Protein AF-A0A0J9XCA5-F1 (afdb_monomer)

Secondary structure (DSSP, 8-state):
---THHHHHHHHHHHHHHHHHTT----------HHHHHHHHHHHHHHHHHHHHHHHHHHHH------S---TT----PPPHHHHHHHHHHHHHHHHHHHHHHHHHHHHHHHHHHHHHHHHTSGGGGG--HHHHHHHHHHHHHHHHHHHHHHHHHHHHHHHHHHHHHHHHHHHHHHHHHHHHHHHHHSGGGGGTT----PPPTT----TT-S-HHHHS--HHHHHHHHHHHHHHHHHHHHHHHHHHHHHHHHHHHHHHHHHHHHHHHHHHHHHHHHHHHHHHHHHHHHHHHHHHHHHHHHHHHHHHHHHHHHHHHHHHHHHHHHHH-

Foldseek 3Di:
DDDCVVVVVVVVVVVVVVCVVVPNPPDDPPPQDPLRVLLVVLVVLLVVLLVVCVVCLCLLLDDPPPPVDDDDDDPPPRDDPVNSVVVLVVSVVSLVVSVVSLVVSVVVLVVVVVVVVVVCPDPCVVVDDLVVVLVVLVVSLVSLVSSLVSLVSSLVSLVSSLVSLVSVLVVLVVVLVVLVVVVVVPPPCVVVPPDDDDDDDPDDDPDPPPDPPVVVPDDPVNVVVVVVVVVVSVVVSVVSVVVSVVSVVSSVVSVVVSVVSVVVSVVSVVVSVVSVVVSVVSVVVSVVVVVVVVVVVVVVVVVVVVVVVVVVVVVVVVVVVVVVVD

Radius of gyration: 40.66 Å; Cα contacts (8 Å, |Δi|>4): 103; chains: 1; bounding box: 104×56×136 Å

Organism: Geotrichum candidum (NCBI:txid1173061)

Solvent-accessible surface area (backbone atoms only — not comparable to full-atom values): 18764 Å² total; per-residue (Å²): 132,82,81,55,65,62,58,49,51,53,51,51,49,55,50,52,54,55,36,63,75,64,74,54,78,91,73,72,82,77,76,70,50,72,67,57,50,52,51,51,54,50,49,50,55,51,48,52,50,46,52,47,55,58,69,43,42,63,40,69,69,50,72,88,70,78,64,92,76,76,74,101,80,70,86,74,72,67,60,49,75,66,58,47,51,52,49,53,51,51,53,50,50,51,53,52,51,51,50,52,53,51,50,53,53,52,50,54,51,51,52,50,53,54,52,51,53,61,56,47,75,46,86,53,55,85,71,62,55,62,69,60,51,49,56,47,46,54,48,52,46,51,51,51,52,52,53,50,50,50,52,53,52,49,43,54,47,51,53,55,50,48,55,54,49,52,58,49,46,54,51,49,54,49,48,54,52,49,53,56,50,50,58,64,62,72,38,78,62,66,75,53,74,80,65,76,83,75,80,84,72,99,79,74,81,86,61,94,70,80,61,60,73,79,73,74,71,58,50,75,67,53,52,54,48,51,53,51,52,50,52,51,50,51,52,51,49,51,53,52,49,53,50,49,54,52,48,50,52,52,51,52,56,49,50,51,53,49,52,52,48,53,53,48,50,53,58,49,50,57,50,48,51,53,46,48,53,51,43,53,51,49,50,50,52,45,52,51,49,53,53,47,52,55,52,48,52,54,48,50,56,49,52,53,51,51,53,53,52,49,54,52,53,51,52,52,52,52,52,53,51,49,68,72,75,108

pLDDT: mean 78.12, std 16.38, range [38.34, 96.25]

Structure (mmCIF, N/CA/C/O backbone):
data_AF-A0A0J9XCA5-F1
#
_entry.id   AF-A0A0J9XCA5-F1
#
loop_
_atom_site.group_PDB
_atom_site.id
_atom_site.type_symbol
_atom_site.label_atom_id
_atom_site.label_alt_id
_atom_site.label_comp_id
_atom_site.label_asym_id
_atom_site.label_entity_id
_atom_site.label_seq_id
_atom_site.pdbx_PDB_ins_code
_atom_site.Cartn_x
_atom_site.Cartn_y
_atom_site.Cartn_z
_atom_site.occupancy
_atom_site.B_iso_or_equiv
_atom_site.auth_seq_id
_atom_site.auth_comp_id
_atom_site.auth_asym_id
_atom_site.auth_atom_id
_atom_site.pdbx_PDB_model_num
ATOM 1 N N . MET A 1 1 ? -14.226 -26.291 -28.480 1.00 48.88 1 MET A N 1
ATOM 2 C CA . MET A 1 1 ? -12.878 -25.704 -28.343 1.00 48.88 1 MET A CA 1
ATOM 3 C C . MET A 1 1 ? -11.877 -26.835 -28.521 1.00 48.88 1 MET A C 1
ATOM 5 O O . MET A 1 1 ? -11.964 -27.780 -27.748 1.00 48.88 1 MET A O 1
ATOM 9 N N . PRO A 1 2 ? -11.049 -26.837 -29.578 1.00 60.75 2 PRO A N 1
ATOM 10 C CA . PRO A 1 2 ? -10.045 -27.879 -29.780 1.00 60.75 2 PRO A CA 1
ATOM 11 C C . PRO A 1 2 ? -8.967 -27.798 -28.693 1.00 60.75 2 PRO A C 1
ATOM 13 O O . PRO A 1 2 ? -8.544 -26.707 -28.313 1.00 60.75 2 PRO A O 1
ATOM 16 N N . ASP A 1 3 ? -8.561 -28.957 -28.182 1.00 66.69 3 ASP A N 1
ATOM 17 C CA . ASP A 1 3 ? -7.559 -29.092 -27.127 1.00 66.69 3 ASP A CA 1
ATOM 18 C C . ASP A 1 3 ? -6.159 -28.767 -27.679 1.00 66.69 3 ASP A C 1
ATOM 20 O O . ASP A 1 3 ? -5.458 -29.602 -28.251 1.00 66.69 3 ASP A O 1
ATOM 24 N N . ILE A 1 4 ? -5.782 -27.496 -27.552 1.00 76.06 4 ILE A N 1
ATOM 25 C CA . ILE A 1 4 ? -4.503 -26.928 -28.004 1.00 76.06 4 ILE A CA 1
ATOM 26 C C . ILE A 1 4 ? -3.310 -27.357 -27.141 1.00 76.06 4 ILE A C 1
ATOM 28 O O . ILE A 1 4 ? -2.167 -27.030 -27.464 1.00 76.06 4 ILE A O 1
ATOM 32 N N . THR A 1 5 ? -3.553 -28.108 -26.067 1.00 77.69 5 THR A N 1
ATOM 33 C CA . THR A 1 5 ? -2.536 -28.535 -25.102 1.00 77.69 5 THR A CA 1
ATOM 34 C C . THR A 1 5 ? -1.449 -29.381 -25.767 1.00 77.69 5 THR A C 1
ATOM 36 O O . THR A 1 5 ? -0.259 -29.145 -25.558 1.00 77.69 5 THR A O 1
ATOM 39 N N . ASN A 1 6 ? -1.830 -30.310 -26.647 1.00 75.25 6 ASN A N 1
ATOM 40 C CA . ASN A 1 6 ? -0.860 -31.141 -27.365 1.00 75.25 6 ASN A CA 1
ATOM 41 C C . ASN A 1 6 ? -0.023 -30.335 -28.364 1.00 75.25 6 ASN A C 1
ATOM 43 O O . ASN A 1 6 ? 1.190 -30.521 -28.434 1.00 75.25 6 ASN A O 1
ATOM 47 N N . ILE A 1 7 ? -0.643 -29.387 -29.073 1.00 78.81 7 ILE A N 1
ATOM 48 C CA . ILE A 1 7 ? 0.057 -28.511 -30.024 1.00 78.81 7 ILE A CA 1
ATOM 49 C C . ILE A 1 7 ? 1.070 -27.634 -29.276 1.00 78.81 7 ILE A C 1
ATOM 51 O O . ILE A 1 7 ? 2.199 -27.456 -29.735 1.00 78.81 7 ILE A O 1
ATOM 55 N N . TYR A 1 8 ? 0.707 -27.132 -28.094 1.00 78.44 8 TYR A N 1
ATOM 56 C CA . TYR A 1 8 ? 1.611 -26.379 -27.227 1.00 78.44 8 TYR A CA 1
ATOM 57 C C . TYR A 1 8 ? 2.811 -27.222 -26.771 1.00 78.44 8 TYR A C 1
ATOM 59 O O . TYR A 1 8 ? 3.956 -26.787 -26.892 1.00 78.44 8 TYR A O 1
ATOM 67 N N . PHE A 1 9 ? 2.587 -28.451 -26.297 1.00 82.50 9 PHE A N 1
ATOM 68 C CA . PHE A 1 9 ? 3.688 -29.311 -25.856 1.00 82.50 9 PHE A CA 1
ATOM 69 C C . PHE A 1 9 ? 4.606 -29.742 -27.002 1.00 82.50 9 PHE A C 1
ATOM 71 O O . PHE A 1 9 ? 5.825 -29.781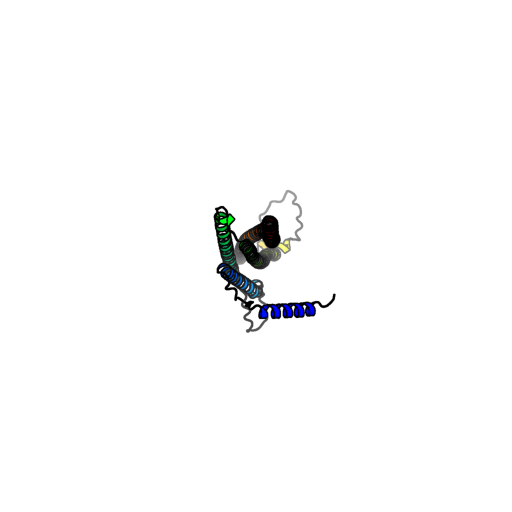 -26.831 1.00 82.50 9 PHE A O 1
ATOM 78 N N . GLU A 1 10 ? 4.054 -30.020 -28.180 1.00 81.31 10 GLU A N 1
ATOM 79 C CA . GLU A 1 10 ? 4.830 -30.414 -29.355 1.00 81.31 10 GLU A CA 1
ATOM 80 C C . GLU A 1 10 ? 5.678 -29.248 -29.889 1.00 81.31 10 GLU A C 1
ATOM 82 O O . GLU A 1 10 ? 6.882 -29.393 -30.135 1.00 81.31 10 GLU A O 1
ATOM 87 N N . THR A 1 11 ? 5.091 -28.049 -29.958 1.00 79.56 11 THR A N 1
ATOM 88 C CA . THR A 1 11 ? 5.818 -26.826 -30.327 1.00 79.56 11 THR A CA 1
ATOM 89 C C . THR A 1 11 ? 6.898 -26.474 -29.302 1.00 79.56 11 THR A C 1
ATOM 91 O O . THR A 1 11 ? 8.039 -26.221 -29.702 1.00 79.56 11 THR A O 1
ATOM 94 N N . ALA A 1 12 ? 6.608 -26.558 -28.000 1.00 76.25 12 ALA A N 1
ATOM 95 C CA . ALA A 1 12 ? 7.579 -26.324 -26.930 1.00 76.25 12 ALA A CA 1
ATOM 96 C C . ALA A 1 12 ? 8.763 -27.306 -26.990 1.00 76.25 12 ALA A C 1
ATOM 98 O O . ALA A 1 12 ? 9.923 -26.895 -26.881 1.00 76.25 12 ALA A O 1
ATOM 99 N N . ARG A 1 13 ? 8.496 -28.594 -27.247 1.00 78.00 13 ARG A N 1
ATOM 100 C CA . ARG A 1 13 ? 9.534 -29.628 -27.385 1.00 78.00 13 ARG A CA 1
ATOM 101 C C . ARG A 1 13 ? 10.433 -29.366 -28.593 1.00 78.00 13 ARG A C 1
ATOM 103 O O . ARG A 1 13 ? 11.657 -29.404 -28.468 1.00 78.00 13 ARG A O 1
ATOM 110 N N . SER A 1 14 ? 9.843 -28.994 -29.732 1.00 75.19 14 SER A N 1
ATOM 111 C CA . SER A 1 14 ? 10.591 -28.639 -30.948 1.00 75.19 14 SER A CA 1
ATOM 112 C C . SER A 1 14 ? 11.496 -27.411 -30.749 1.00 75.19 14 SER A C 1
ATOM 114 O O . SER A 1 14 ? 12.605 -27.340 -31.289 1.00 75.19 14 SER A O 1
ATOM 116 N N . PHE A 1 15 ? 11.056 -26.447 -29.933 1.00 70.69 15 PHE A N 1
ATOM 117 C CA . PHE A 1 15 ? 11.829 -25.255 -29.590 1.00 70.69 15 PHE A CA 1
ATOM 118 C C . PHE A 1 15 ? 12.985 -25.592 -28.640 1.00 70.69 15 PHE A C 1
ATOM 120 O O . PHE A 1 15 ? 14.112 -25.130 -28.836 1.00 70.69 15 PHE A O 1
ATOM 127 N N . GLN A 1 16 ? 12.740 -26.464 -27.660 1.00 67.25 16 GLN A N 1
ATOM 128 C CA . GLN A 1 16 ? 13.755 -26.952 -26.729 1.00 67.25 16 GLN A CA 1
ATOM 129 C C . GLN A 1 16 ? 14.859 -27.750 -27.445 1.00 67.25 16 GLN A C 1
ATOM 131 O O . GLN A 1 16 ? 16.042 -27.588 -27.139 1.00 67.25 16 GLN A O 1
ATOM 136 N N . GLU A 1 17 ? 14.508 -28.564 -28.442 1.00 70.62 17 GLU A N 1
ATOM 137 C CA . GLU A 1 17 ? 15.480 -29.289 -29.269 1.00 70.62 17 GLU A CA 1
ATOM 138 C C . GLU A 1 17 ? 16.310 -28.357 -30.163 1.00 70.62 17 GLU A C 1
ATOM 140 O O . GLU A 1 17 ? 17.525 -28.536 -30.291 1.00 70.62 17 GLU A O 1
ATOM 145 N N . LYS A 1 18 ? 15.689 -27.318 -30.739 1.00 64.62 18 LYS A N 1
ATOM 146 C CA . LYS A 1 18 ? 16.401 -26.271 -31.496 1.00 64.62 18 LYS A CA 1
ATOM 147 C C . LYS A 1 18 ? 17.339 -25.446 -30.607 1.00 64.62 18 LYS A C 1
ATOM 149 O O . LYS A 1 18 ? 18.424 -25.085 -31.059 1.00 64.62 18 LYS A O 1
ATOM 154 N N . SER A 1 19 ? 16.953 -25.190 -29.357 1.00 55.03 19 SER A N 1
ATOM 155 C CA . SER A 1 19 ? 17.780 -24.520 -28.345 1.00 55.03 19 SER A CA 1
ATOM 156 C C . SER A 1 19 ? 19.013 -25.353 -27.963 1.00 55.03 19 SER A C 1
ATOM 158 O O . SER A 1 19 ? 20.139 -24.853 -28.020 1.00 55.03 19 SER A O 1
ATOM 160 N N . LYS A 1 20 ? 18.833 -26.657 -27.698 1.00 55.62 20 LYS A N 1
ATOM 161 C CA . LYS A 1 20 ? 19.941 -27.583 -27.397 1.00 55.62 20 LYS A CA 1
ATOM 162 C C . LYS A 1 20 ? 20.973 -27.663 -28.527 1.00 55.62 20 LYS A C 1
ATOM 164 O O . LYS A 1 20 ? 22.168 -27.706 -28.252 1.00 55.62 20 LYS A O 1
ATOM 169 N N . LYS A 1 21 ? 20.539 -27.621 -29.794 1.00 57.38 21 LYS A N 1
ATOM 170 C CA . LYS A 1 21 ? 21.439 -27.631 -30.966 1.00 57.38 21 LYS A CA 1
ATOM 171 C C . LYS A 1 21 ? 22.256 -26.341 -31.143 1.00 57.38 21 LYS A C 1
ATOM 173 O O . LYS A 1 21 ? 23.268 -26.374 -31.833 1.00 57.38 21 LYS A O 1
ATOM 178 N N . LYS A 1 22 ? 21.848 -25.220 -30.536 1.00 52.75 22 LYS A N 1
ATOM 179 C CA . LYS A 1 22 ? 22.539 -23.920 -30.637 1.00 52.75 22 LYS A CA 1
ATOM 180 C C . LYS A 1 22 ? 23.485 -23.613 -29.469 1.00 52.75 22 LYS A C 1
ATOM 182 O O . LYS A 1 22 ? 23.980 -22.493 -29.386 1.00 52.75 22 LYS A O 1
ATOM 187 N N . GLY A 1 23 ? 23.736 -24.559 -28.558 1.00 46.47 23 GLY A N 1
ATOM 188 C CA . GLY A 1 23 ? 24.600 -24.318 -27.392 1.00 46.47 23 GLY A CA 1
ATOM 189 C C . GLY A 1 23 ? 24.112 -23.170 -26.499 1.00 46.47 23 GLY A C 1
ATOM 190 O O . GLY A 1 23 ? 24.883 -22.607 -25.729 1.00 46.47 23 GLY A O 1
ATOM 191 N N . THR A 1 24 ? 22.838 -22.781 -26.613 1.00 49.78 24 THR A N 1
ATOM 192 C CA . THR A 1 24 ? 22.266 -21.697 -25.820 1.00 49.78 24 THR A CA 1
ATOM 193 C C . THR A 1 24 ? 21.787 -22.307 -24.513 1.00 49.78 24 THR A C 1
ATOM 195 O O . THR A 1 24 ? 20.737 -22.942 -24.450 1.00 49.78 24 THR A O 1
ATOM 198 N N . GLN A 1 25 ? 22.611 -22.177 -23.479 1.00 41.25 25 GLN A N 1
ATOM 199 C CA . GLN A 1 25 ? 22.321 -22.612 -22.120 1.00 41.25 25 GLN A CA 1
ATOM 200 C C . GLN A 1 25 ? 21.113 -21.817 -21.584 1.00 41.25 25 GLN A C 1
ATOM 202 O O . GLN A 1 25 ? 21.245 -20.750 -20.995 1.00 41.25 25 GLN A O 1
ATOM 207 N N . LEU A 1 26 ? 19.907 -22.317 -21.861 1.00 54.44 26 LEU A N 1
ATOM 208 C CA . LEU A 1 26 ? 18.615 -21.726 -21.502 1.00 54.44 26 LEU A CA 1
ATOM 209 C C . LEU A 1 26 ? 18.235 -22.107 -20.062 1.00 54.44 26 LEU A C 1
ATOM 211 O O . LEU A 1 26 ? 17.253 -22.796 -19.824 1.00 54.44 26 LEU A O 1
ATOM 215 N N . TYR A 1 27 ? 19.078 -21.706 -19.113 1.00 41.34 27 TYR A N 1
ATOM 216 C CA . TYR A 1 27 ? 18.728 -21.453 -17.713 1.00 41.34 27 TYR A CA 1
ATOM 217 C C . TYR A 1 27 ? 19.948 -20.805 -17.057 1.00 41.34 27 TYR A C 1
ATOM 219 O O . TYR A 1 27 ? 20.842 -21.479 -16.547 1.00 41.34 27 TYR A O 1
ATOM 227 N N . VAL A 1 28 ? 20.008 -19.477 -17.117 1.00 45.50 28 VAL A N 1
ATOM 228 C CA . VAL A 1 28 ? 20.855 -18.717 -16.200 1.00 45.50 28 VAL A CA 1
ATOM 229 C C . VAL A 1 28 ? 20.013 -18.571 -14.935 1.00 45.50 28 VAL A C 1
ATOM 231 O O . VAL A 1 28 ? 18.956 -17.943 -15.024 1.00 45.50 28 VAL A O 1
ATOM 234 N N . PRO A 1 29 ? 20.390 -19.157 -13.783 1.00 42.69 29 PRO A N 1
ATOM 235 C CA . PRO A 1 29 ? 19.688 -18.882 -12.539 1.00 42.69 29 PRO A CA 1
ATOM 236 C C . PRO A 1 29 ? 19.736 -17.370 -12.319 1.00 42.69 29 PRO A C 1
ATOM 238 O O . PRO A 1 29 ? 20.807 -16.793 -12.119 1.00 42.69 29 PRO A O 1
ATOM 241 N N . HIS A 1 30 ? 18.583 -16.715 -12.450 1.00 54.22 30 HIS A N 1
ATOM 242 C CA . HIS A 1 30 ? 18.464 -15.280 -12.262 1.00 54.22 30 HIS A CA 1
ATOM 243 C C . HIS A 1 30 ? 18.735 -15.009 -10.784 1.00 54.22 30 HIS A C 1
ATOM 245 O O . HIS A 1 30 ? 17.877 -15.227 -9.931 1.00 54.22 30 HIS A O 1
ATOM 251 N N . LYS A 1 31 ? 19.970 -14.619 -10.456 1.00 58.25 31 LYS A N 1
ATOM 252 C CA . LYS A 1 31 ? 20.322 -14.151 -9.119 1.00 58.25 31 LYS A CA 1
ATOM 253 C C . LYS A 1 31 ? 19.462 -12.916 -8.875 1.00 58.25 31 LYS A C 1
ATOM 255 O O . LYS A 1 31 ? 19.725 -11.875 -9.469 1.00 58.25 31 LYS A O 1
ATOM 260 N N . SER A 1 32 ? 18.402 -13.074 -8.081 1.00 64.19 32 SER A N 1
ATOM 261 C CA . SER A 1 32 ? 17.442 -12.009 -7.797 1.00 64.19 32 SER A CA 1
ATOM 262 C C . SER A 1 32 ? 18.198 -10.764 -7.348 1.00 64.19 32 SER A C 1
ATOM 264 O O . SER A 1 32 ? 19.028 -10.853 -6.434 1.00 64.19 32 SER A O 1
ATOM 266 N N . ASP A 1 33 ? 17.927 -9.632 -7.993 1.00 83.31 33 ASP A N 1
ATOM 267 C CA . ASP A 1 33 ? 18.531 -8.359 -7.619 1.00 83.31 33 ASP A CA 1
ATOM 268 C C . ASP A 1 33 ? 18.238 -8.038 -6.141 1.00 83.31 33 ASP A C 1
ATOM 270 O O . ASP A 1 33 ? 17.268 -8.530 -5.553 1.00 83.31 33 ASP A O 1
ATOM 274 N N . VAL A 1 34 ? 19.081 -7.207 -5.529 1.00 87.38 34 VAL A N 1
ATOM 275 C CA . VAL A 1 34 ? 18.926 -6.751 -4.144 1.00 87.38 34 VAL A CA 1
ATOM 276 C C . VAL A 1 34 ? 17.524 -6.183 -3.929 1.00 87.38 34 VAL A C 1
ATOM 278 O O . VAL A 1 34 ? 16.883 -6.540 -2.944 1.00 87.38 34 VAL A O 1
ATOM 281 N N . PHE A 1 35 ? 17.013 -5.400 -4.886 1.00 89.94 35 PHE A N 1
ATOM 282 C CA . PHE A 1 35 ? 15.652 -4.864 -4.858 1.00 89.94 35 PHE A CA 1
ATOM 283 C C . PHE A 1 35 ? 14.586 -5.966 -4.771 1.00 89.94 35 PHE A C 1
ATOM 285 O O . PHE A 1 35 ? 13.730 -5.944 -3.889 1.00 89.94 35 PHE A O 1
ATOM 292 N N . THR A 1 36 ? 14.663 -6.968 -5.652 1.00 90.56 36 THR A N 1
ATOM 293 C CA . THR A 1 36 ? 13.718 -8.092 -5.684 1.00 90.56 36 THR A CA 1
ATOM 294 C C . THR A 1 36 ? 13.750 -8.874 -4.376 1.00 90.56 36 THR A C 1
ATOM 296 O O . THR A 1 36 ? 12.703 -9.233 -3.848 1.00 90.56 36 THR A O 1
ATOM 299 N N . ARG A 1 37 ? 14.941 -9.098 -3.813 1.00 91.75 37 ARG A N 1
ATOM 300 C CA . ARG A 1 37 ? 15.090 -9.785 -2.528 1.00 91.75 37 ARG A CA 1
ATOM 301 C C . ARG A 1 37 ? 14.474 -8.995 -1.374 1.00 91.75 37 ARG A C 1
ATOM 303 O O . ARG A 1 37 ? 13.842 -9.598 -0.515 1.00 91.75 37 ARG A O 1
ATOM 310 N N . GLU A 1 38 ? 14.643 -7.675 -1.339 1.00 92.50 38 GLU A N 1
ATOM 311 C CA . GLU A 1 38 ? 13.995 -6.846 -0.316 1.00 92.50 38 GLU A CA 1
ATOM 312 C C . GLU A 1 38 ? 12.468 -6.838 -0.471 1.00 92.50 38 GLU A C 1
ATOM 314 O O . GLU A 1 38 ? 11.765 -6.976 0.527 1.00 92.50 38 GLU A O 1
ATOM 319 N N . CYS A 1 39 ? 11.949 -6.796 -1.702 1.00 94.00 39 CYS A N 1
ATOM 320 C CA . CYS A 1 39 ? 10.513 -6.946 -1.956 1.00 94.00 39 CYS A CA 1
ATOM 321 C C . CYS A 1 39 ? 9.972 -8.291 -1.451 1.00 94.00 39 CYS A C 1
ATOM 323 O O . CYS A 1 39 ? 8.922 -8.325 -0.819 1.00 94.00 39 CYS A O 1
ATOM 325 N N . LEU A 1 40 ? 10.699 -9.391 -1.674 1.00 93.81 40 LEU A N 1
ATOM 326 C CA . LEU A 1 40 ? 10.308 -10.716 -1.179 1.00 93.81 40 LEU A CA 1
ATOM 327 C C . LEU A 1 40 ? 10.283 -10.782 0.354 1.00 93.81 40 LEU A C 1
ATOM 329 O O . LEU A 1 40 ? 9.362 -11.360 0.918 1.00 93.81 40 LEU A O 1
ATOM 333 N N . LYS A 1 41 ? 11.235 -10.141 1.043 1.00 94.56 41 LYS A N 1
ATOM 334 C CA . LYS A 1 41 ? 11.212 -10.043 2.515 1.00 94.56 41 LYS A CA 1
ATOM 335 C C . LYS A 1 41 ? 10.025 -9.228 3.031 1.00 94.56 41 LYS A C 1
ATOM 337 O O . LYS A 1 41 ? 9.529 -9.477 4.127 1.00 94.56 41 LYS A O 1
ATOM 342 N N . VAL A 1 42 ? 9.619 -8.191 2.297 1.00 95.38 42 VAL A N 1
ATOM 343 C CA . VAL A 1 42 ? 8.409 -7.424 2.624 1.00 95.38 42 VAL A CA 1
ATOM 344 C C . VAL A 1 42 ? 7.171 -8.290 2.395 1.00 95.38 42 VAL A C 1
ATOM 346 O O . VAL A 1 42 ? 6.299 -8.320 3.257 1.00 95.38 42 VAL A O 1
ATOM 349 N N . ASP A 1 43 ? 7.123 -9.047 1.296 1.00 96.00 43 ASP A N 1
ATOM 350 C CA . ASP A 1 43 ? 6.033 -9.987 1.019 1.00 96.00 43 ASP A CA 1
ATOM 351 C C . ASP A 1 43 ? 5.880 -11.043 2.119 1.00 96.00 43 ASP A C 1
ATOM 353 O O . ASP A 1 43 ? 4.771 -11.296 2.586 1.00 96.00 43 ASP A O 1
ATOM 357 N N . GLU A 1 44 ? 6.996 -11.625 2.562 1.00 95.69 44 GLU A N 1
ATOM 358 C CA . GLU A 1 44 ? 7.051 -12.582 3.668 1.00 95.69 44 GLU A CA 1
ATOM 359 C C . GLU A 1 44 ? 6.479 -11.973 4.952 1.00 95.69 44 GLU A C 1
ATOM 361 O O . GLU A 1 44 ? 5.565 -12.543 5.539 1.00 95.69 44 GLU A O 1
ATOM 366 N N . SER A 1 45 ? 6.900 -10.758 5.311 1.00 94.62 45 SER A N 1
ATOM 367 C CA . SER A 1 45 ? 6.366 -10.041 6.475 1.00 94.62 45 SER A CA 1
ATOM 368 C C . SER A 1 45 ? 4.854 -9.778 6.376 1.00 94.62 45 SER A C 1
ATOM 370 O O . SER A 1 45 ? 4.138 -9.922 7.368 1.00 94.62 45 SER A O 1
ATOM 372 N N . ILE A 1 46 ? 4.338 -9.439 5.187 1.00 95.50 46 ILE A N 1
ATOM 373 C CA . ILE A 1 46 ? 2.893 -9.265 4.961 1.00 95.50 46 ILE A CA 1
ATOM 374 C C . ILE A 1 46 ? 2.156 -10.607 5.082 1.00 95.50 46 ILE A C 1
ATOM 376 O O . ILE A 1 46 ? 1.066 -10.657 5.655 1.00 95.50 46 ILE A O 1
ATOM 380 N N . ASN A 1 47 ? 2.728 -11.694 4.556 1.00 96.25 47 ASN A N 1
ATOM 381 C CA . ASN A 1 47 ? 2.155 -13.039 4.667 1.00 96.25 47 ASN A CA 1
ATOM 382 C C . ASN A 1 47 ? 2.082 -13.503 6.120 1.00 96.25 47 ASN A C 1
ATOM 384 O O . ASN A 1 47 ? 1.041 -14.000 6.546 1.00 96.25 47 ASN A O 1
ATOM 388 N N . GLU A 1 48 ? 3.159 -13.328 6.881 1.00 95.31 48 GLU A N 1
ATOM 389 C CA . GLU A 1 48 ? 3.201 -13.669 8.301 1.00 95.31 48 GLU A CA 1
ATOM 390 C C . GLU A 1 48 ? 2.115 -12.923 9.076 1.00 95.31 48 GLU A C 1
ATOM 392 O O . GLU A 1 48 ? 1.369 -13.541 9.838 1.00 95.31 48 GLU A O 1
ATOM 397 N N . LEU A 1 49 ? 1.949 -11.621 8.813 1.00 93.88 49 LEU A N 1
ATOM 398 C CA . LEU A 1 49 ? 0.881 -10.825 9.412 1.00 93.88 49 LEU A CA 1
ATOM 399 C C . LEU A 1 49 ? -0.512 -11.337 9.014 1.00 93.88 49 LEU A C 1
ATOM 401 O O . LEU A 1 49 ? -1.393 -11.466 9.864 1.00 93.88 49 LEU A O 1
ATOM 405 N N . ALA A 1 50 ? -0.724 -11.653 7.736 1.00 94.62 50 ALA A N 1
ATOM 406 C CA . ALA A 1 50 ? -2.002 -12.160 7.244 1.00 94.62 50 ALA A CA 1
ATOM 407 C C . ALA A 1 50 ? -2.384 -13.496 7.904 1.00 94.62 50 ALA A C 1
ATOM 409 O O . ALA A 1 50 ? -3.521 -13.662 8.354 1.00 94.62 50 ALA A O 1
ATOM 410 N N . LEU A 1 51 ? -1.426 -14.423 7.997 1.00 94.06 51 LEU A N 1
ATOM 411 C CA . LEU A 1 51 ? -1.596 -15.722 8.649 1.00 94.06 51 LEU A CA 1
ATOM 412 C C . LEU A 1 51 ? -1.825 -15.570 10.153 1.00 94.06 51 LEU A C 1
ATOM 414 O O . LEU A 1 51 ? -2.680 -16.252 10.720 1.00 94.06 51 LEU A O 1
ATOM 418 N N . TYR A 1 52 ? -1.095 -14.656 10.796 1.00 91.94 52 TYR A N 1
ATOM 419 C CA . TYR A 1 52 ? -1.291 -14.326 12.200 1.00 91.94 52 TYR A CA 1
ATOM 420 C C . TYR A 1 52 ? -2.723 -13.845 12.458 1.00 91.94 52 TYR A C 1
ATOM 422 O O . TYR A 1 52 ? -3.418 -14.451 13.273 1.00 91.94 52 TYR A O 1
ATOM 430 N N . LEU A 1 53 ? -3.200 -12.844 11.706 1.00 89.62 53 LEU A N 1
ATOM 431 C CA . LEU A 1 53 ? -4.559 -12.296 11.824 1.00 89.62 53 LEU A CA 1
ATOM 432 C C . LEU A 1 53 ? -5.657 -13.335 11.577 1.00 89.62 53 LEU A C 1
ATOM 434 O O . LEU A 1 53 ? -6.726 -13.280 12.193 1.00 89.62 53 LEU A O 1
ATOM 438 N N . GLU A 1 54 ? -5.415 -14.286 10.679 1.00 90.25 54 GLU A N 1
ATOM 439 C CA . GLU A 1 54 ? -6.339 -15.386 10.417 1.00 90.25 54 GLU A CA 1
ATOM 440 C C . GLU A 1 54 ? -6.380 -16.380 11.581 1.00 90.25 54 GLU A C 1
ATOM 442 O O . GLU A 1 54 ? -7.464 -16.739 12.047 1.00 90.25 54 GLU A O 1
ATOM 447 N N . ARG A 1 55 ? -5.214 -16.743 12.125 1.00 88.88 55 ARG A N 1
ATOM 448 C CA . ARG A 1 55 ? -5.098 -17.631 13.286 1.00 88.88 55 ARG A CA 1
ATOM 449 C C . ARG A 1 55 ? -5.772 -17.051 14.527 1.00 88.88 55 ARG A C 1
ATOM 451 O O . ARG A 1 55 ? -6.459 -17.779 15.242 1.00 88.88 55 ARG A O 1
ATOM 458 N N . ILE A 1 56 ? -5.593 -15.758 14.796 1.00 86.62 56 ILE A N 1
ATOM 459 C CA . ILE A 1 56 ? -6.180 -15.117 15.981 1.00 86.62 56 ILE A CA 1
ATOM 460 C C . ILE A 1 56 ? -7.651 -14.738 15.795 1.00 86.62 56 ILE A C 1
ATOM 462 O O . ILE A 1 56 ? -8.319 -14.435 16.777 1.00 86.62 56 ILE A O 1
ATOM 466 N N . ARG A 1 57 ? -8.200 -14.772 14.572 1.00 86.12 57 ARG A N 1
ATOM 467 C CA . ARG A 1 57 ? -9.569 -14.307 14.283 1.00 86.12 57 ARG A CA 1
ATOM 468 C C . ARG A 1 57 ? -10.611 -14.922 15.216 1.00 86.12 57 ARG A C 1
ATOM 470 O O . ARG A 1 57 ? -11.481 -14.210 15.715 1.00 86.12 57 ARG A O 1
ATOM 477 N N . ALA A 1 58 ? -10.542 -16.234 15.439 1.00 82.25 58 ALA A N 1
ATOM 478 C CA . ALA A 1 58 ? -11.517 -16.948 16.260 1.00 82.25 58 ALA A CA 1
ATOM 479 C C . ALA A 1 58 ? -11.442 -16.535 17.739 1.00 82.25 58 ALA A C 1
ATOM 481 O O . ALA A 1 58 ? -12.473 -16.255 18.347 1.00 82.25 58 ALA A O 1
ATOM 482 N N . SER A 1 59 ? -10.239 -16.444 18.312 1.00 81.44 59 SER A N 1
ATOM 483 C CA . SER A 1 59 ? -10.038 -16.046 19.712 1.00 81.44 59 SER A CA 1
ATOM 484 C C . SER A 1 59 ? -10.276 -14.547 19.928 1.00 81.44 59 SER A C 1
ATOM 486 O O . SER A 1 59 ? -10.858 -14.160 20.944 1.00 81.44 59 SER A O 1
ATOM 488 N N . TYR A 1 60 ? -9.913 -13.712 18.952 1.00 82.19 60 TYR A N 1
ATOM 489 C CA . TYR A 1 60 ? -10.117 -12.264 18.950 1.00 82.19 60 TYR A CA 1
ATOM 490 C C . TYR A 1 60 ? -11.607 -11.906 18.904 1.00 82.19 60 TYR A C 1
ATOM 492 O O . TYR A 1 60 ? -12.085 -11.124 19.724 1.00 82.19 60 TYR A O 1
ATOM 500 N N . LEU A 1 61 ? -12.373 -12.546 18.012 1.00 82.44 61 LEU A N 1
ATOM 501 C CA . LEU A 1 61 ? -13.815 -12.318 17.879 1.00 82.44 61 LEU A CA 1
ATOM 502 C C . LEU A 1 61 ? -14.662 -13.126 18.870 1.00 82.44 61 LEU A C 1
ATOM 504 O O . LEU A 1 61 ? -15.881 -12.930 18.893 1.00 82.44 61 LEU A O 1
ATOM 508 N N . SER A 1 62 ? -14.072 -14.028 19.662 1.00 77.88 62 SER A N 1
ATOM 509 C CA . SER A 1 62 ? -14.831 -14.823 20.629 1.00 77.88 62 SER A CA 1
ATOM 510 C C . SER A 1 62 ? -15.471 -13.918 21.684 1.00 77.88 62 SER A C 1
ATOM 512 O O . SER A 1 62 ? -14.808 -13.230 22.462 1.00 77.88 62 SER A O 1
ATOM 514 N N . LEU A 1 63 ? -16.804 -13.908 21.711 1.00 61.16 63 LEU A N 1
ATOM 515 C CA . LEU A 1 63 ? -17.538 -13.394 22.855 1.00 61.16 63 LEU A CA 1
ATOM 516 C C . LEU A 1 63 ? -17.198 -14.326 24.014 1.00 61.16 63 LEU A C 1
ATOM 518 O O . LEU A 1 63 ? -17.308 -15.543 23.850 1.00 61.16 63 LEU A O 1
ATOM 522 N N . GLY A 1 64 ? -16.791 -13.784 25.160 1.00 54.88 64 GLY A N 1
ATOM 523 C CA . GLY A 1 64 ? -16.652 -14.551 26.393 1.00 54.88 64 GLY A CA 1
ATOM 524 C C . GLY A 1 64 ? -18.018 -15.051 26.856 1.00 54.88 64 GLY A C 1
ATOM 525 O O . GLY A 1 64 ? -18.541 -14.601 27.868 1.00 54.88 64 GLY A O 1
ATOM 526 N N . LYS A 1 65 ? -18.647 -15.956 26.099 1.00 47.91 65 LYS A N 1
ATOM 527 C CA . LYS A 1 65 ? -19.754 -16.760 26.581 1.00 47.91 65 LYS A CA 1
ATOM 528 C C . LYS A 1 65 ? -19.128 -17.653 27.635 1.00 47.91 65 LYS A C 1
ATOM 530 O O . LYS A 1 65 ? -18.480 -18.648 27.309 1.00 47.91 65 LYS A O 1
ATOM 535 N N . ARG A 1 66 ? -19.326 -17.297 28.905 1.00 45.09 66 ARG A N 1
ATOM 536 C CA . ARG A 1 66 ? -19.375 -18.294 29.970 1.00 45.09 66 ARG A CA 1
ATOM 537 C C . ARG A 1 66 ? -20.526 -19.228 29.610 1.00 45.09 66 ARG A C 1
ATOM 539 O O . ARG A 1 66 ? -21.663 -19.017 30.010 1.00 45.09 66 ARG A O 1
ATOM 546 N N . VAL A 1 67 ? -20.252 -20.220 28.769 1.00 43.47 67 VAL A N 1
ATOM 547 C CA . VAL A 1 67 ? -21.118 -21.384 28.673 1.00 43.47 67 VAL A CA 1
ATOM 548 C C . VAL A 1 67 ? -20.990 -22.033 30.043 1.00 43.47 67 VAL A C 1
ATOM 550 O O . VAL A 1 67 ? -19.956 -22.613 30.356 1.00 43.47 67 VAL A O 1
ATOM 553 N N . ALA A 1 68 ? -22.005 -21.864 30.887 1.00 49.94 68 ALA A N 1
ATOM 554 C CA . ALA A 1 68 ? -22.032 -22.355 32.265 1.00 49.94 68 ALA A CA 1
ATOM 555 C C . ALA A 1 68 ? -22.016 -23.896 32.378 1.00 49.94 68 ALA A C 1
ATOM 557 O O . ALA A 1 68 ? -22.164 -24.429 33.465 1.00 49.94 68 ALA A O 1
ATOM 558 N N . ASN A 1 69 ? -21.810 -24.612 31.273 1.00 50.72 69 ASN A N 1
ATOM 559 C CA . ASN A 1 69 ? -21.752 -26.062 31.197 1.00 50.72 69 ASN A CA 1
ATOM 560 C C . ASN A 1 69 ? -20.701 -26.459 30.157 1.00 50.72 69 ASN A C 1
ATOM 562 O O . ASN A 1 69 ? -21.046 -26.491 28.981 1.00 50.72 69 ASN A O 1
ATOM 566 N N . HIS A 1 70 ? -19.456 -26.753 30.547 1.00 45.34 70 HIS A N 1
ATOM 567 C CA . HIS A 1 70 ? -18.593 -27.751 29.886 1.00 45.34 70 HIS A CA 1
ATOM 568 C C . HIS A 1 70 ? -17.329 -28.023 30.722 1.00 45.34 70 HIS A C 1
ATOM 570 O O . HIS A 1 70 ? -16.753 -27.112 31.306 1.00 45.34 70 HIS A O 1
ATOM 576 N N . GLY A 1 71 ? -16.962 -29.306 30.807 1.00 48.25 71 GLY A N 1
ATOM 577 C CA . GLY A 1 71 ? -16.002 -29.889 31.748 1.00 48.25 71 GLY A CA 1
ATOM 578 C C . GLY A 1 71 ? -14.537 -29.423 31.650 1.00 48.25 71 GLY A C 1
ATOM 579 O O . GLY A 1 71 ? -14.185 -28.567 30.841 1.00 48.25 71 GLY A O 1
ATOM 580 N N . PRO A 1 72 ? -13.650 -30.013 32.472 1.00 47.78 72 PRO A N 1
ATOM 581 C CA . PRO A 1 72 ? -12.375 -29.421 32.894 1.00 47.78 72 PRO A CA 1
ATOM 582 C C . PRO A 1 72 ? -11.256 -29.388 31.833 1.00 47.78 72 PRO A C 1
ATOM 584 O O . PRO A 1 72 ? -10.106 -29.186 32.193 1.00 47.78 72 PRO A O 1
ATOM 587 N N . ASN A 1 73 ? -11.546 -29.566 30.539 1.00 45.88 73 ASN A N 1
ATOM 588 C CA . ASN A 1 73 ? -10.517 -29.778 29.509 1.00 45.88 73 ASN A CA 1
ATOM 589 C C . ASN A 1 73 ? -10.767 -29.054 28.172 1.00 45.88 73 ASN A C 1
ATOM 591 O O . ASN A 1 73 ? -10.486 -29.579 27.098 1.00 45.88 73 ASN A O 1
ATOM 595 N N . SER A 1 74 ? -11.264 -27.818 28.189 1.00 43.53 74 SER A N 1
ATOM 596 C CA . SER A 1 74 ? -11.219 -26.963 26.992 1.00 43.53 74 SER A CA 1
ATOM 597 C C . SER A 1 74 ? -10.652 -25.596 27.329 1.00 43.53 74 SER A C 1
ATOM 599 O O . SER A 1 74 ? -11.373 -24.621 27.514 1.00 43.53 74 SER A O 1
ATOM 601 N N . ALA A 1 75 ? -9.320 -25.541 27.365 1.00 44.53 75 ALA A N 1
ATOM 602 C CA . ALA A 1 75 ? -8.521 -24.324 27.340 1.00 44.53 75 ALA A CA 1
ATOM 603 C C . ALA A 1 75 ? -8.643 -23.613 25.975 1.00 44.53 75 ALA A C 1
ATOM 605 O O . ALA A 1 75 ? -7.655 -23.360 25.291 1.00 44.53 75 ALA A O 1
ATOM 606 N N . ASN A 1 76 ? -9.868 -23.281 25.557 1.00 49.00 76 ASN A N 1
ATOM 607 C CA . ASN A 1 76 ? -10.077 -22.227 24.575 1.00 49.00 76 ASN A CA 1
ATOM 608 C C . ASN A 1 76 ? -9.727 -20.924 25.288 1.00 49.00 76 ASN A C 1
ATOM 610 O O . ASN A 1 76 ? -10.558 -20.324 25.966 1.00 49.00 76 ASN A O 1
ATOM 614 N N . GLN A 1 77 ? -8.451 -20.561 25.205 1.00 57.47 77 GLN A N 1
ATOM 615 C CA . GLN A 1 77 ? -7.865 -19.386 25.823 1.00 57.47 77 GLN A CA 1
ATOM 616 C C . GLN A 1 77 ? -8.470 -18.141 25.168 1.00 57.47 77 GLN A C 1
ATOM 618 O O . GLN A 1 77 ? -8.000 -17.638 24.150 1.00 57.47 77 GLN A O 1
ATOM 623 N N . GLN A 1 78 ? -9.606 -17.710 25.713 1.00 63.53 78 GLN A N 1
ATOM 624 C CA . GLN A 1 78 ? -10.296 -16.496 25.311 1.00 63.53 78 GLN A CA 1
ATOM 625 C C . GLN A 1 78 ? -9.374 -15.315 25.620 1.00 63.53 78 GLN A C 1
ATOM 627 O O . GLN A 1 78 ? -8.924 -15.155 26.755 1.00 63.53 78 GLN A O 1
ATOM 632 N N . LEU A 1 79 ? -9.065 -14.510 24.603 1.00 66.94 79 LEU A N 1
ATOM 633 C CA . LEU A 1 79 ? -8.248 -13.313 24.781 1.00 66.94 79 LEU A CA 1
ATOM 634 C C . LEU A 1 79 ? -8.998 -12.314 25.668 1.00 66.94 79 LEU A C 1
ATOM 636 O O . LEU A 1 79 ? -10.173 -12.021 25.435 1.00 66.94 79 LEU A O 1
ATOM 640 N N . THR A 1 80 ? -8.317 -11.791 26.681 1.00 77.38 80 THR A N 1
ATOM 641 C CA . THR A 1 80 ? -8.822 -10.678 27.494 1.00 77.38 80 THR A CA 1
ATOM 642 C C . THR A 1 80 ? -8.933 -9.403 26.658 1.00 77.38 80 THR A C 1
ATOM 644 O O . THR A 1 80 ? -8.277 -9.261 25.629 1.00 77.38 80 THR A O 1
ATOM 647 N N . ASP A 1 81 ? -9.751 -8.452 27.111 1.00 75.25 81 ASP A N 1
ATOM 648 C CA . ASP A 1 81 ? -9.938 -7.155 26.440 1.00 75.25 81 ASP A CA 1
ATOM 649 C C . ASP A 1 81 ? -8.594 -6.431 26.228 1.00 75.25 81 ASP A C 1
ATOM 651 O O . ASP A 1 81 ? -8.308 -5.973 25.129 1.00 75.25 81 ASP A O 1
ATOM 655 N N . LYS A 1 82 ? -7.713 -6.474 27.238 1.00 80.25 82 LYS A N 1
ATOM 656 C CA . LYS A 1 82 ? -6.358 -5.914 27.171 1.00 80.25 82 LYS A CA 1
ATOM 657 C C . LYS A 1 82 ? -5.476 -6.614 26.134 1.00 80.25 82 LYS A C 1
ATOM 659 O O . LYS A 1 82 ? -4.844 -5.950 25.330 1.00 80.25 82 LYS A O 1
ATOM 664 N N . GLN A 1 83 ? -5.477 -7.949 26.101 1.00 85.19 83 GLN A N 1
ATOM 665 C CA . GLN A 1 83 ? -4.704 -8.698 25.101 1.00 85.19 83 GLN A CA 1
ATOM 666 C C . GLN A 1 83 ? -5.164 -8.400 23.672 1.00 85.19 83 GLN A C 1
ATOM 668 O O . GLN A 1 83 ? -4.356 -8.421 22.753 1.00 85.19 83 GLN A O 1
ATOM 673 N N . ARG A 1 84 ? -6.458 -8.135 23.466 1.00 85.88 84 ARG A N 1
ATOM 674 C CA . ARG A 1 84 ? -6.969 -7.725 22.153 1.00 85.88 84 ARG A CA 1
ATOM 675 C C . ARG A 1 84 ? -6.491 -6.323 21.777 1.00 85.88 84 ARG A C 1
ATOM 677 O O . ARG A 1 84 ? -6.142 -6.120 20.623 1.00 85.88 84 ARG A O 1
ATOM 684 N N . ASP A 1 85 ? -6.431 -5.399 22.736 1.00 84.25 85 ASP A N 1
ATOM 685 C CA . ASP A 1 85 ? -5.891 -4.049 22.513 1.00 84.25 85 ASP A CA 1
ATOM 686 C C . ASP A 1 85 ? -4.391 -4.086 22.185 1.00 84.25 85 ASP A C 1
ATOM 688 O O . ASP A 1 85 ? -3.945 -3.398 21.268 1.00 84.25 85 ASP A O 1
ATOM 692 N N . ASP A 1 86 ? -3.629 -4.938 22.876 1.00 88.38 86 ASP A N 1
ATOM 693 C CA . ASP A 1 86 ? -2.205 -5.156 22.595 1.00 88.38 86 ASP A CA 1
ATOM 694 C C . ASP A 1 86 ? -2.012 -5.699 21.165 1.00 88.38 86 ASP A C 1
ATOM 696 O O . ASP A 1 86 ? -1.186 -5.192 20.409 1.00 88.38 86 ASP A O 1
ATOM 700 N N . ILE A 1 87 ? -2.844 -6.662 20.749 1.00 89.56 87 ILE A N 1
ATOM 701 C CA . ILE A 1 87 ? -2.855 -7.197 19.378 1.00 89.56 87 ILE A CA 1
ATOM 702 C C . ILE A 1 87 ? -3.178 -6.111 18.345 1.00 89.56 87 ILE A C 1
ATOM 704 O O . ILE A 1 87 ? -2.543 -6.068 17.288 1.00 89.56 87 ILE A O 1
ATOM 708 N N . ASP A 1 88 ? -4.168 -5.258 18.614 1.00 88.19 88 ASP A N 1
ATOM 709 C CA . ASP A 1 88 ? -4.557 -4.167 17.715 1.00 88.19 88 ASP A CA 1
ATOM 710 C C . ASP A 1 88 ? -3.399 -3.171 17.546 1.00 88.19 88 ASP A C 1
ATOM 712 O O . ASP A 1 88 ? -3.066 -2.767 16.427 1.00 88.19 88 ASP A O 1
ATOM 716 N N . TYR A 1 89 ? -2.729 -2.831 18.650 1.00 89.12 89 TYR A N 1
ATOM 717 C CA . TYR A 1 89 ? -1.554 -1.969 18.642 1.00 89.12 89 TYR A CA 1
ATOM 718 C C . TYR A 1 89 ? -0.386 -2.589 17.861 1.00 89.12 89 TYR A C 1
ATOM 720 O O . TYR A 1 89 ? 0.162 -1.948 16.961 1.00 89.12 89 TYR A O 1
ATOM 728 N N . GLU A 1 90 ? -0.029 -3.842 18.150 1.00 91.50 90 GLU A N 1
ATOM 729 C CA . GLU A 1 90 ? 1.051 -4.557 17.461 1.00 91.50 90 GLU A CA 1
ATOM 730 C C . GLU A 1 90 ? 0.780 -4.678 15.957 1.00 91.50 90 GLU A C 1
ATOM 732 O O . GLU A 1 90 ? 1.642 -4.353 15.138 1.00 91.50 90 GLU A O 1
ATOM 737 N N . THR A 1 91 ? -0.439 -5.071 15.579 1.00 91.88 91 THR A N 1
ATOM 738 C CA . THR A 1 91 ? -0.843 -5.200 14.172 1.00 91.88 91 THR A CA 1
ATOM 739 C C . THR A 1 91 ? -0.693 -3.867 13.447 1.00 91.88 91 THR A C 1
ATOM 741 O O . THR A 1 91 ? -0.117 -3.805 12.357 1.00 91.88 91 THR A O 1
ATOM 744 N N . LYS A 1 92 ? -1.159 -2.777 14.062 1.00 90.25 92 LYS A N 1
ATOM 745 C CA . LYS A 1 92 ? -1.031 -1.433 13.499 1.00 90.25 92 LYS A CA 1
ATOM 746 C C . LYS A 1 92 ? 0.433 -1.036 13.304 1.00 90.25 92 LYS A C 1
ATOM 748 O O . LYS A 1 92 ? 0.781 -0.514 12.243 1.00 90.25 92 LYS A O 1
ATOM 753 N N . MET A 1 93 ? 1.290 -1.299 14.289 1.00 91.50 93 MET A N 1
ATOM 754 C CA . MET A 1 93 ? 2.721 -1.005 14.193 1.00 91.50 93 MET A CA 1
ATOM 755 C C . MET A 1 93 ? 3.376 -1.767 13.037 1.00 91.50 93 MET A C 1
ATOM 757 O O . MET A 1 93 ? 4.121 -1.170 12.259 1.00 91.50 93 MET A O 1
ATOM 761 N N . ILE A 1 94 ? 3.043 -3.049 12.859 1.00 93.38 94 ILE A N 1
ATOM 762 C CA . ILE A 1 94 ? 3.560 -3.859 11.747 1.00 93.38 94 ILE A CA 1
A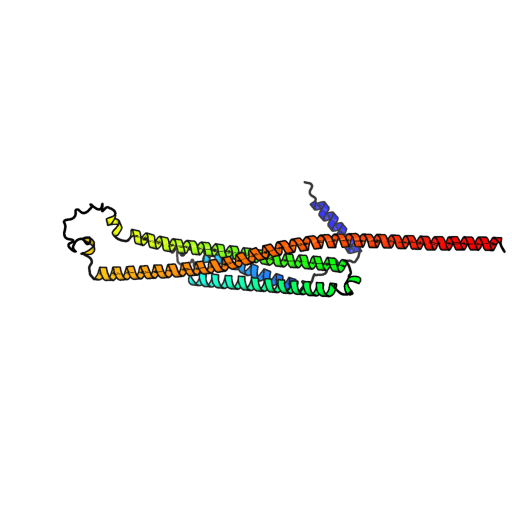TOM 763 C C . ILE A 1 94 ? 3.074 -3.309 10.400 1.00 93.38 94 ILE A C 1
ATOM 765 O O . ILE A 1 94 ? 3.877 -3.179 9.471 1.00 93.38 94 ILE A O 1
ATOM 769 N N . ILE A 1 95 ? 1.797 -2.926 10.278 1.00 92.38 95 ILE A N 1
ATOM 770 C CA . ILE A 1 95 ? 1.256 -2.315 9.050 1.00 92.38 95 ILE A CA 1
ATOM 771 C C . ILE A 1 95 ? 2.015 -1.024 8.714 1.00 92.38 95 ILE A C 1
ATOM 773 O O . ILE A 1 95 ? 2.459 -0.847 7.579 1.00 92.38 95 ILE A O 1
ATOM 777 N N . GLN A 1 96 ? 2.219 -0.142 9.697 1.00 92.19 96 GLN A N 1
ATOM 778 C CA . GLN A 1 96 ? 2.950 1.115 9.504 1.00 92.19 96 GLN A CA 1
ATOM 779 C C . GLN A 1 96 ? 4.416 0.882 9.129 1.00 92.19 96 GLN A C 1
ATOM 781 O O . GLN A 1 96 ? 4.930 1.516 8.206 1.00 92.19 96 GLN A O 1
ATOM 786 N N . GLN A 1 97 ? 5.092 -0.048 9.802 1.00 93.69 97 GLN A N 1
ATOM 787 C CA . GLN A 1 97 ? 6.472 -0.404 9.490 1.00 93.69 97 GLN A CA 1
ATOM 788 C C . GLN A 1 97 ? 6.600 -0.969 8.074 1.00 93.69 97 GLN A C 1
ATOM 790 O O . GLN A 1 97 ? 7.515 -0.601 7.336 1.00 93.69 97 GLN A O 1
ATOM 795 N N . THR A 1 98 ? 5.669 -1.829 7.671 1.00 94.00 98 THR A N 1
ATOM 796 C CA . THR A 1 98 ? 5.643 -2.411 6.327 1.00 94.00 98 THR A CA 1
ATOM 797 C C . THR A 1 98 ? 5.415 -1.336 5.268 1.00 94.00 98 THR A C 1
ATOM 799 O O . THR A 1 98 ? 6.147 -1.292 4.281 1.00 94.00 98 THR A O 1
ATOM 802 N N . LEU A 1 99 ? 4.486 -0.407 5.508 1.00 92.31 99 LEU A N 1
ATOM 803 C CA . LEU A 1 99 ? 4.259 0.747 4.638 1.00 92.31 99 LEU A CA 1
ATOM 804 C C . LEU A 1 99 ? 5.528 1.597 4.471 1.00 92.31 99 LEU A C 1
ATOM 806 O O . LEU A 1 99 ? 5.871 1.980 3.355 1.00 92.31 99 LEU A O 1
ATOM 810 N N . MET A 1 100 ? 6.256 1.870 5.559 1.00 92.44 100 MET A N 1
ATOM 811 C CA . MET A 1 100 ? 7.524 2.609 5.495 1.00 92.44 100 MET A CA 1
ATOM 812 C C . MET A 1 100 ? 8.592 1.863 4.686 1.00 92.44 100 MET A C 1
ATOM 814 O O . MET A 1 100 ? 9.316 2.486 3.911 1.00 92.44 100 MET A O 1
ATOM 818 N N . ARG A 1 101 ? 8.676 0.533 4.820 1.00 94.44 101 ARG A N 1
ATOM 819 C CA . ARG A 1 101 ? 9.598 -0.290 4.020 1.00 94.44 101 ARG A CA 1
ATOM 820 C C . ARG A 1 101 ? 9.259 -0.234 2.531 1.00 94.44 101 ARG A C 1
ATOM 822 O O . ARG A 1 101 ? 10.171 -0.086 1.724 1.00 94.44 101 ARG A O 1
ATOM 829 N N . ILE A 1 102 ? 7.975 -0.304 2.171 1.00 93.75 102 ILE A N 1
ATOM 830 C CA . ILE A 1 102 ? 7.522 -0.180 0.777 1.00 93.75 102 ILE A CA 1
ATOM 831 C C . ILE A 1 102 ? 7.872 1.207 0.218 1.00 93.75 102 ILE A C 1
ATOM 833 O O . ILE A 1 102 ? 8.490 1.291 -0.840 1.00 93.75 102 ILE A O 1
ATOM 837 N N . ARG A 1 103 ? 7.586 2.285 0.961 1.00 92.00 103 ARG A N 1
ATOM 838 C CA . ARG A 1 103 ? 7.951 3.656 0.556 1.00 92.00 103 ARG A CA 1
ATOM 839 C C . ARG A 1 103 ? 9.454 3.829 0.351 1.00 92.00 103 ARG A C 1
ATOM 841 O O . ARG A 1 103 ? 9.879 4.428 -0.627 1.00 92.00 103 ARG A O 1
ATOM 848 N N . SER A 1 104 ? 10.273 3.248 1.227 1.00 93.69 104 SER A N 1
ATOM 849 C CA . SER A 1 104 ? 11.727 3.279 1.053 1.00 93.69 104 SER A CA 1
ATOM 850 C C . SER A 1 104 ? 12.173 2.590 -0.243 1.00 93.69 104 SER A C 1
ATOM 852 O O . SER A 1 104 ? 13.088 3.081 -0.900 1.00 93.69 104 SER A O 1
ATOM 854 N N . LEU A 1 105 ? 11.536 1.481 -0.634 1.00 93.31 105 LEU A N 1
ATOM 855 C CA . LEU A 1 105 ? 11.821 0.814 -1.909 1.00 93.31 105 LEU A CA 1
ATOM 856 C C . LEU A 1 105 ? 11.380 1.664 -3.108 1.00 93.31 105 LEU A C 1
ATOM 858 O O . LEU A 1 105 ? 12.100 1.731 -4.104 1.00 93.31 105 LEU A O 1
ATOM 862 N N . GLU A 1 106 ? 10.239 2.341 -3.010 1.00 92.06 106 GLU A N 1
ATOM 863 C CA . GLU A 1 106 ? 9.769 3.280 -4.035 1.00 92.06 106 GLU A CA 1
ATOM 864 C C . GLU A 1 106 ? 10.735 4.448 -4.229 1.00 92.06 106 GLU A C 1
ATOM 866 O O . GLU A 1 106 ? 11.063 4.793 -5.364 1.00 92.06 106 GLU A O 1
ATOM 871 N N . ASP A 1 107 ? 11.239 5.027 -3.140 1.00 92.50 107 ASP A N 1
ATOM 872 C CA . ASP A 1 107 ? 12.201 6.127 -3.201 1.00 92.50 107 ASP A CA 1
ATOM 873 C C . ASP A 1 107 ? 13.529 5.683 -3.828 1.00 92.50 107 ASP A C 1
ATOM 875 O O . ASP A 1 107 ? 14.089 6.397 -4.663 1.00 92.50 107 ASP A O 1
ATOM 879 N N . LEU A 1 108 ? 13.996 4.468 -3.519 1.00 91.75 108 LEU A N 1
ATOM 880 C CA . LEU A 1 108 ? 15.174 3.885 -4.169 1.00 91.75 108 LEU A CA 1
ATOM 881 C C . LEU A 1 108 ? 14.976 3.708 -5.682 1.00 91.75 108 LEU A C 1
ATOM 883 O O . LEU A 1 108 ? 15.895 3.991 -6.458 1.00 91.75 108 LEU A O 1
ATOM 887 N N . GLU A 1 109 ? 13.794 3.267 -6.121 1.00 90.69 109 GLU A N 1
ATOM 888 C CA . GLU A 1 109 ? 13.501 3.143 -7.553 1.00 90.69 109 GLU A CA 1
ATOM 889 C C . GLU A 1 109 ? 13.386 4.521 -8.220 1.00 90.69 109 GLU A C 1
ATOM 891 O O . GLU A 1 109 ? 13.948 4.731 -9.296 1.00 90.69 109 GLU A O 1
ATOM 896 N N . ARG A 1 110 ? 12.766 5.508 -7.560 1.00 90.50 110 ARG A N 1
ATOM 897 C CA . ARG A 1 110 ? 12.727 6.899 -8.043 1.00 90.50 110 ARG A CA 1
ATOM 898 C C . ARG A 1 110 ? 14.122 7.493 -8.193 1.00 90.50 110 ARG A C 1
ATOM 900 O O . ARG A 1 110 ? 14.417 8.129 -9.204 1.00 90.50 110 ARG A O 1
ATOM 907 N N . GLU A 1 111 ? 15.006 7.283 -7.222 1.00 91.56 111 GLU A N 1
ATOM 908 C CA . GLU A 1 111 ? 16.394 7.733 -7.316 1.00 91.56 111 GLU A CA 1
ATOM 909 C C . GLU A 1 111 ? 17.129 7.101 -8.493 1.00 91.56 111 GLU A C 1
ATOM 911 O O . GLU A 1 111 ? 17.897 7.781 -9.180 1.00 91.56 111 GLU A O 1
ATOM 916 N N . ARG A 1 112 ? 16.916 5.803 -8.723 1.00 89.31 112 ARG A N 1
ATOM 917 C CA . ARG A 1 112 ? 17.498 5.092 -9.858 1.00 89.31 112 ARG A CA 1
ATOM 918 C C . ARG A 1 112 ? 17.030 5.711 -11.174 1.00 89.31 112 ARG A C 1
ATOM 920 O O . ARG A 1 112 ? 17.877 6.059 -11.993 1.00 89.31 112 ARG A O 1
ATOM 927 N N . LEU A 1 113 ? 15.723 5.908 -11.345 1.00 88.06 113 LEU A N 1
ATOM 928 C CA . LEU A 1 113 ? 15.153 6.531 -12.543 1.00 88.06 113 LEU A CA 1
ATOM 929 C C . LEU A 1 113 ? 15.686 7.954 -12.752 1.00 88.06 113 LEU A C 1
ATOM 931 O O . LEU A 1 113 ? 16.081 8.313 -13.857 1.00 88.06 113 LEU A O 1
ATOM 935 N N . ASN A 1 114 ? 15.805 8.744 -11.683 1.00 88.69 114 ASN A N 1
ATOM 936 C CA . ASN A 1 114 ? 16.372 10.092 -11.746 1.00 88.69 114 ASN A CA 1
ATOM 937 C C . ASN A 1 114 ? 17.854 10.094 -12.152 1.00 88.69 114 ASN A C 1
ATOM 939 O O . ASN A 1 114 ? 18.290 10.959 -12.915 1.00 88.69 114 ASN A O 1
ATOM 943 N N . LYS A 1 115 ? 18.651 9.142 -11.648 1.00 87.31 115 LYS A N 1
ATOM 944 C CA . LYS A 1 115 ? 20.058 8.965 -12.052 1.00 87.31 115 LYS A CA 1
ATOM 945 C C . LYS A 1 115 ? 20.148 8.550 -13.521 1.00 87.31 115 LYS A C 1
ATOM 947 O O . LYS A 1 115 ? 20.973 9.089 -14.253 1.00 87.31 115 LYS A O 1
ATOM 952 N N . GLU A 1 116 ? 19.283 7.640 -13.961 1.00 82.50 116 GLU A N 1
ATOM 953 C CA . GLU A 1 116 ? 19.205 7.205 -15.358 1.00 82.50 116 GLU A CA 1
ATOM 954 C C . GLU A 1 116 ? 18.817 8.363 -16.294 1.00 82.50 116 GLU A C 1
ATOM 956 O O . GLU A 1 116 ? 19.502 8.577 -17.292 1.00 82.50 116 GLU A O 1
ATOM 961 N N . ALA A 1 117 ? 17.821 9.179 -15.935 1.00 82.31 117 ALA A N 1
ATOM 962 C CA . ALA A 1 117 ? 17.404 10.349 -16.712 1.00 82.31 117 ALA A CA 1
ATOM 963 C C . ALA A 1 117 ? 18.522 11.399 -16.850 1.00 82.31 117 ALA A C 1
ATOM 965 O O . ALA A 1 117 ? 18.780 11.903 -17.943 1.00 82.31 117 ALA A O 1
ATOM 966 N N . LYS A 1 118 ? 19.251 11.688 -15.762 1.00 82.56 118 LYS A N 1
ATOM 967 C CA . LYS A 1 118 ? 20.411 12.600 -15.795 1.00 82.56 118 LYS A CA 1
ATOM 968 C C . LYS A 1 118 ? 21.529 12.075 -16.694 1.00 82.56 118 LYS A C 1
ATOM 970 O O . LYS A 1 118 ? 22.144 12.847 -17.423 1.00 82.56 118 LYS A O 1
ATOM 975 N N . ASN A 1 119 ? 21.768 10.766 -16.662 1.00 72.44 119 ASN A N 1
ATOM 976 C CA . ASN A 1 119 ? 22.783 10.121 -17.489 1.00 72.44 119 ASN A CA 1
ATOM 977 C C . ASN A 1 119 ? 22.373 10.012 -18.963 1.00 72.44 119 ASN A C 1
ATOM 979 O O . ASN A 1 119 ? 23.252 9.893 -19.811 1.00 72.44 119 ASN A O 1
ATOM 983 N N . ALA A 1 120 ? 21.078 10.047 -19.283 1.00 68.06 120 ALA A N 1
ATOM 984 C CA . ALA A 1 120 ? 20.574 10.047 -20.656 1.00 68.06 120 ALA A CA 1
ATOM 985 C C . ALA A 1 120 ? 20.659 11.432 -21.330 1.00 68.06 120 ALA A C 1
ATOM 987 O O . ALA A 1 120 ? 20.789 11.507 -22.546 1.00 68.06 120 ALA A O 1
ATOM 988 N N . GLY A 1 121 ? 20.651 12.528 -20.560 1.00 65.44 121 GLY A N 1
ATOM 989 C CA . GLY A 1 121 ? 20.717 13.904 -21.081 1.00 65.44 121 GLY A CA 1
ATOM 990 C C . GLY A 1 121 ? 22.089 14.365 -21.600 1.00 65.44 121 GLY A C 1
ATOM 991 O O . GLY A 1 121 ? 22.220 15.504 -22.042 1.00 65.44 121 GLY A O 1
ATOM 992 N N . GLY A 1 122 ? 23.121 13.518 -21.530 1.00 69.88 122 GLY A N 1
ATOM 993 C CA . GLY A 1 122 ? 24.464 13.810 -22.036 1.00 69.88 122 GLY A CA 1
ATOM 994 C C . GLY A 1 122 ? 24.738 13.248 -23.438 1.00 69.88 122 GLY A C 1
ATOM 995 O O . GLY A 1 122 ? 23.894 12.620 -24.074 1.00 69.88 122 GLY A O 1
ATOM 996 N N . ILE A 1 123 ? 25.986 13.403 -23.891 1.00 64.81 123 ILE A N 1
ATOM 997 C CA . ILE A 1 123 ? 26.556 12.797 -25.119 1.00 64.81 123 ILE A CA 1
ATOM 998 C C . ILE A 1 123 ? 26.459 11.257 -25.177 1.00 64.81 123 ILE A C 1
ATOM 1000 O O . ILE A 1 123 ? 26.691 10.659 -26.225 1.00 64.81 123 ILE A O 1
ATOM 1004 N N . SER A 1 124 ? 26.101 10.610 -24.070 1.00 61.34 124 SER A N 1
ATOM 1005 C CA . SER A 1 124 ? 25.838 9.174 -23.937 1.00 61.34 124 SER A CA 1
ATOM 1006 C C . SER A 1 124 ? 24.627 8.691 -24.740 1.00 61.34 124 SER A C 1
ATOM 1008 O O . SER A 1 124 ? 24.639 7.538 -25.162 1.00 61.34 124 SER A O 1
ATOM 1010 N N . SER A 1 125 ? 23.619 9.537 -24.989 1.00 65.19 125 SER A N 1
ATOM 1011 C CA . SER A 1 125 ? 22.405 9.171 -25.748 1.00 65.19 125 SER A CA 1
ATOM 1012 C C . SER A 1 125 ? 22.693 8.712 -27.182 1.00 65.19 125 SER A C 1
ATOM 1014 O O . SER A 1 125 ? 21.977 7.868 -27.711 1.00 65.19 125 SER A O 1
ATOM 1016 N N . PHE A 1 126 ? 23.789 9.180 -27.786 1.00 63.16 126 PHE A N 1
ATOM 1017 C CA . PHE A 1 126 ? 24.206 8.787 -29.137 1.00 63.16 126 PHE A CA 1
ATOM 1018 C C . PHE A 1 126 ? 24.793 7.368 -29.229 1.00 63.16 126 PHE A C 1
ATOM 1020 O O . PHE A 1 126 ? 24.927 6.840 -30.331 1.00 63.16 126 PHE A O 1
ATOM 1027 N N . PHE A 1 127 ? 25.141 6.746 -28.097 1.00 63.66 127 PHE A N 1
ATOM 1028 C CA . PHE A 1 127 ? 25.752 5.411 -28.036 1.00 63.66 127 PHE A CA 1
ATOM 1029 C C . PHE A 1 127 ? 24.892 4.387 -27.278 1.00 63.66 127 PHE A C 1
ATOM 1031 O O . PHE A 1 127 ? 25.375 3.295 -26.972 1.00 63.66 127 PHE A O 1
ATOM 1038 N N . VAL A 1 128 ? 23.640 4.721 -26.942 1.00 67.81 128 VAL A N 1
ATOM 1039 C CA . VAL A 1 128 ? 22.746 3.792 -26.239 1.00 67.81 128 VAL A CA 1
ATOM 1040 C C . VAL A 1 128 ? 22.318 2.671 -27.183 1.00 67.81 128 VAL A C 1
ATOM 1042 O O . VAL A 1 128 ? 21.732 2.906 -28.236 1.00 67.81 128 VAL A O 1
ATOM 1045 N N . ASP A 1 129 ? 22.601 1.433 -26.781 1.00 73.44 129 ASP A N 1
ATOM 1046 C CA . ASP A 1 129 ? 22.050 0.241 -27.417 1.00 73.44 129 ASP A CA 1
ATOM 1047 C C . ASP A 1 129 ? 20.543 0.160 -27.121 1.00 73.44 129 ASP A C 1
ATOM 1049 O O . ASP A 1 129 ? 20.141 0.002 -25.963 1.00 73.44 129 ASP A O 1
ATOM 1053 N N . MET A 1 130 ? 19.710 0.245 -28.164 1.00 71.62 130 MET A N 1
ATOM 1054 C CA . MET A 1 130 ? 18.244 0.176 -28.064 1.00 71.62 130 MET A CA 1
ATOM 1055 C C . MET A 1 130 ? 17.767 -1.089 -27.331 1.00 71.62 130 MET A C 1
ATOM 1057 O O . MET A 1 130 ? 16.776 -1.061 -26.604 1.00 71.62 130 MET A O 1
ATOM 1061 N N . LYS A 1 131 ? 18.505 -2.202 -27.440 1.00 74.12 131 LYS A N 1
ATOM 1062 C CA . LYS A 1 131 ? 18.185 -3.437 -26.711 1.00 74.12 131 LYS A CA 1
ATOM 1063 C C . LYS A 1 131 ? 18.364 -3.283 -25.198 1.00 74.12 131 LYS A C 1
ATOM 1065 O O . LYS A 1 131 ? 17.636 -3.881 -24.408 1.00 74.12 131 LYS A O 1
ATOM 1070 N N . GLN A 1 132 ? 19.347 -2.495 -24.768 1.00 78.69 132 GLN A N 1
ATOM 1071 C CA . GLN A 1 132 ? 19.578 -2.224 -23.352 1.00 78.69 132 GLN A CA 1
ATOM 1072 C C . GLN A 1 132 ? 18.487 -1.312 -22.775 1.00 78.69 132 GLN A C 1
ATOM 1074 O O . GLN A 1 132 ? 18.152 -1.428 -21.596 1.00 78.69 132 GLN A O 1
ATOM 1079 N N . GLU A 1 133 ? 17.925 -0.425 -23.590 1.00 79.38 133 GLU A N 1
ATOM 1080 C CA . GLU A 1 133 ? 16.809 0.446 -23.221 1.00 79.38 133 GLU A CA 1
ATOM 1081 C C . GLU A 1 133 ? 15.506 -0.338 -23.004 1.00 79.38 133 GLU A C 1
ATOM 1083 O O . GLU A 1 133 ? 14.869 -0.185 -21.959 1.00 79.38 133 GLU A O 1
ATOM 1088 N N . GLU A 1 134 ? 15.183 -1.275 -23.897 1.00 78.50 134 GLU A N 1
ATOM 1089 C CA . GLU A 1 134 ? 14.045 -2.193 -23.743 1.00 78.50 134 GLU A CA 1
ATOM 1090 C C . GLU A 1 134 ? 14.145 -3.019 -22.443 1.00 78.50 134 GLU A C 1
ATOM 1092 O O . GLU A 1 134 ? 13.209 -3.091 -21.640 1.00 78.50 134 GLU A O 1
ATOM 1097 N N . MET A 1 135 ? 15.324 -3.584 -22.161 1.00 81.12 135 MET A N 1
ATOM 1098 C CA . MET A 1 135 ? 15.570 -4.352 -20.932 1.00 81.12 135 MET A CA 1
ATOM 1099 C C . MET A 1 135 ? 15.451 -3.496 -19.658 1.00 81.12 135 MET A C 1
ATOM 1101 O O . MET A 1 135 ? 15.018 -3.980 -18.608 1.00 81.12 135 MET A O 1
ATOM 1105 N N . LYS A 1 136 ? 15.823 -2.212 -19.717 1.00 83.56 136 LYS A N 1
ATOM 1106 C CA . LYS A 1 136 ? 15.659 -1.285 -18.587 1.00 83.56 136 LYS A CA 1
ATOM 1107 C C . LYS A 1 136 ? 14.187 -0.971 -18.340 1.00 83.56 136 LYS A C 1
ATOM 1109 O O . LYS A 1 136 ? 13.746 -1.105 -17.201 1.00 83.56 136 LYS A O 1
ATOM 1114 N N . LYS A 1 137 ? 13.433 -0.628 -19.389 1.00 85.62 137 LYS A N 1
ATOM 1115 C CA . LYS A 1 137 ? 11.996 -0.323 -19.303 1.00 85.62 137 LYS A CA 1
ATOM 1116 C C . LYS A 1 137 ? 11.194 -1.513 -18.778 1.00 85.62 137 LYS A C 1
ATOM 1118 O O . LYS A 1 137 ? 10.412 -1.352 -17.845 1.00 85.62 137 LYS A O 1
ATOM 1123 N N . THR A 1 138 ? 11.465 -2.719 -19.276 1.00 86.06 138 THR A N 1
ATOM 1124 C CA . THR A 1 138 ? 10.844 -3.954 -18.757 1.00 86.06 138 THR A CA 1
ATOM 1125 C C . THR A 1 138 ? 11.178 -4.199 -17.282 1.00 86.06 138 THR A C 1
ATOM 1127 O O . THR A 1 138 ? 10.302 -4.580 -16.508 1.00 86.06 138 THR A O 1
ATOM 1130 N N . THR A 1 139 ? 12.413 -3.914 -16.851 1.00 87.69 139 THR A N 1
ATOM 1131 C CA . THR A 1 139 ? 12.799 -3.998 -15.432 1.00 87.69 139 THR A CA 1
ATOM 1132 C C . THR A 1 139 ? 12.041 -2.982 -14.575 1.00 87.69 139 THR A C 1
ATOM 1134 O O . THR A 1 139 ? 11.572 -3.331 -13.494 1.00 87.69 139 THR A O 1
ATOM 1137 N N . THR A 1 140 ? 11.912 -1.736 -15.034 1.00 89.75 140 THR A N 1
ATOM 1138 C CA . THR A 1 140 ? 11.162 -0.682 -14.331 1.00 89.75 140 THR A CA 1
ATOM 1139 C C . THR A 1 140 ? 9.686 -1.043 -14.204 1.00 89.75 140 THR A C 1
ATOM 1141 O O . THR A 1 140 ? 9.143 -0.974 -13.104 1.00 89.75 140 THR A O 1
ATOM 1144 N N . LEU A 1 141 ? 9.061 -1.514 -15.288 1.00 89.31 141 LEU A N 1
ATOM 1145 C CA . LEU A 1 141 ? 7.674 -1.978 -15.274 1.00 89.31 141 LEU A CA 1
ATOM 1146 C C . LEU A 1 141 ? 7.483 -3.142 -14.291 1.00 89.31 141 LEU A C 1
ATOM 1148 O O . LEU A 1 141 ? 6.559 -3.128 -13.481 1.00 89.31 141 LEU A O 1
ATOM 1152 N N . HIS A 1 142 ? 8.394 -4.120 -14.303 1.00 90.25 142 HIS A N 1
ATOM 1153 C CA . HIS A 1 142 ? 8.345 -5.245 -13.371 1.00 90.25 142 HIS A CA 1
ATOM 1154 C C . HIS A 1 142 ? 8.439 -4.783 -11.909 1.00 90.25 142 HIS A C 1
ATOM 1156 O O . HIS A 1 142 ? 7.662 -5.233 -11.071 1.00 90.25 142 HIS A O 1
ATOM 1162 N N . ARG A 1 143 ? 9.352 -3.858 -11.583 1.00 91.94 143 ARG A N 1
ATOM 1163 C CA . ARG A 1 143 ? 9.487 -3.318 -10.218 1.00 91.94 143 ARG A CA 1
ATOM 1164 C C . ARG A 1 143 ? 8.269 -2.509 -9.785 1.00 91.94 143 ARG A C 1
ATOM 1166 O O . ARG A 1 143 ? 7.834 -2.665 -8.647 1.00 91.94 143 ARG A O 1
ATOM 1173 N N . ALA A 1 144 ? 7.700 -1.705 -10.682 1.00 91.31 144 ALA A N 1
ATOM 1174 C CA . ALA A 1 144 ? 6.461 -0.981 -10.421 1.00 91.31 144 ALA A CA 1
ATOM 1175 C C . ALA A 1 144 ? 5.307 -1.954 -10.116 1.00 91.31 144 ALA A C 1
ATOM 1177 O O . ALA A 1 144 ? 4.621 -1.794 -9.110 1.00 91.31 144 ALA A O 1
ATOM 1178 N N . GLY A 1 145 ? 5.170 -3.028 -10.902 1.00 91.38 145 GLY A N 1
ATOM 1179 C CA . GLY A 1 145 ? 4.189 -4.086 -10.648 1.00 91.38 145 GLY A CA 1
ATOM 1180 C C . GLY A 1 145 ? 4.397 -4.805 -9.309 1.00 91.38 145 GLY A C 1
ATOM 1181 O O . GLY A 1 145 ? 3.431 -5.063 -8.593 1.00 91.38 145 GLY A O 1
ATOM 1182 N N . MET A 1 146 ? 5.648 -5.084 -8.923 1.00 93.19 146 MET A N 1
ATOM 1183 C CA . MET A 1 146 ? 5.963 -5.666 -7.611 1.00 93.19 146 MET A CA 1
ATOM 1184 C C . MET A 1 146 ? 5.541 -4.750 -6.454 1.00 93.19 146 MET A C 1
ATOM 1186 O O . MET A 1 146 ? 4.932 -5.219 -5.496 1.00 93.19 146 MET A O 1
ATOM 1190 N N . LEU A 1 147 ? 5.857 -3.454 -6.531 1.00 92.94 147 LEU A N 1
ATOM 1191 C CA . LEU A 1 147 ? 5.501 -2.474 -5.499 1.00 92.94 147 LEU A CA 1
ATOM 1192 C C . LEU A 1 147 ? 3.985 -2.299 -5.383 1.00 92.94 147 LEU A C 1
ATOM 1194 O O . LEU A 1 147 ? 3.452 -2.299 -4.272 1.00 92.94 147 LEU A O 1
ATOM 1198 N N . TRP A 1 148 ? 3.287 -2.237 -6.518 1.00 93.06 148 TRP A N 1
ATOM 1199 C CA . TRP A 1 148 ? 1.828 -2.204 -6.547 1.00 93.06 148 TRP A CA 1
ATOM 1200 C C . TRP A 1 148 ? 1.226 -3.449 -5.898 1.00 93.06 148 TRP A C 1
ATOM 1202 O O . TRP A 1 148 ? 0.355 -3.330 -5.040 1.00 93.06 148 TRP A O 1
ATOM 1212 N N . PHE A 1 149 ? 1.744 -4.637 -6.223 1.00 93.56 149 PHE A N 1
ATOM 1213 C CA . PHE A 1 149 ? 1.288 -5.887 -5.617 1.00 93.56 149 PHE A CA 1
ATOM 1214 C C . PHE A 1 149 ? 1.472 -5.891 -4.093 1.00 93.56 149 PHE A C 1
ATOM 1216 O O . PHE A 1 149 ? 0.558 -6.278 -3.366 1.00 93.56 149 PHE A O 1
ATOM 1223 N N . LEU A 1 150 ? 2.623 -5.429 -3.591 1.00 95.06 150 LEU A N 1
ATOM 1224 C CA . LEU A 1 150 ? 2.874 -5.328 -2.149 1.00 95.06 150 LEU A CA 1
ATOM 1225 C C . LEU A 1 150 ? 1.914 -4.342 -1.469 1.00 95.06 150 LEU A C 1
ATOM 1227 O O . LEU A 1 150 ? 1.381 -4.654 -0.403 1.00 95.06 150 LEU A O 1
ATOM 1231 N N . ASN A 1 151 ? 1.663 -3.182 -2.084 1.00 93.94 151 ASN A N 1
ATOM 1232 C CA . ASN A 1 151 ? 0.702 -2.201 -1.577 1.00 93.94 151 ASN A CA 1
ATOM 1233 C C . ASN A 1 151 ? -0.736 -2.753 -1.580 1.00 93.94 151 ASN A C 1
ATOM 1235 O O . ASN A 1 151 ? -1.438 -2.606 -0.578 1.00 93.94 151 ASN A O 1
ATOM 1239 N N . ASP A 1 152 ? -1.170 -3.431 -2.650 1.00 93.50 152 ASP A N 1
ATOM 1240 C CA . ASP A 1 152 ? -2.505 -4.046 -2.744 1.00 93.50 152 ASP A CA 1
ATOM 1241 C C . ASP A 1 152 ? -2.672 -5.135 -1.681 1.00 93.50 152 ASP A C 1
ATOM 1243 O O . ASP A 1 152 ? -3.664 -5.185 -0.950 1.00 93.50 152 ASP A O 1
ATOM 1247 N N . LYS A 1 153 ? -1.651 -5.977 -1.517 1.00 94.94 153 LYS A N 1
ATOM 1248 C CA . LYS A 1 153 ? -1.645 -7.029 -0.505 1.00 94.94 153 LYS A CA 1
ATOM 1249 C C . LYS A 1 153 ? -1.701 -6.461 0.912 1.00 94.94 153 LYS A C 1
ATOM 1251 O O . LYS A 1 153 ? -2.510 -6.927 1.715 1.00 94.94 153 LYS A O 1
ATOM 1256 N N . LEU A 1 154 ? -0.900 -5.437 1.219 1.00 94.69 154 LEU A N 1
ATOM 1257 C CA . LEU A 1 154 ? -0.932 -4.756 2.516 1.00 94.69 154 LEU A CA 1
ATOM 1258 C C . LEU A 1 154 ? -2.299 -4.112 2.775 1.00 94.69 154 LEU A C 1
ATOM 1260 O O . LEU A 1 154 ? -2.831 -4.234 3.881 1.00 94.69 154 LEU A O 1
ATOM 1264 N N . LYS A 1 155 ? -2.905 -3.493 1.753 1.00 93.88 155 LYS A N 1
ATOM 1265 C CA . LYS A 1 155 ? -4.261 -2.945 1.841 1.00 93.88 155 LYS A CA 1
ATOM 1266 C C . LYS A 1 155 ? -5.276 -4.026 2.202 1.00 93.88 155 LYS A C 1
ATOM 1268 O O . LYS A 1 155 ? -6.024 -3.839 3.153 1.00 93.88 155 LYS A O 1
ATOM 1273 N N . ARG A 1 156 ? -5.267 -5.183 1.535 1.00 93.75 156 ARG A N 1
ATOM 1274 C CA . ARG A 1 156 ? -6.182 -6.299 1.861 1.00 93.75 156 ARG A CA 1
ATOM 1275 C C . ARG A 1 156 ? -6.041 -6.774 3.309 1.00 93.75 156 ARG A C 1
ATOM 1277 O O . ARG A 1 156 ? -7.041 -7.080 3.959 1.00 93.75 156 ARG A O 1
ATOM 1284 N N . VAL A 1 157 ? -4.810 -6.849 3.818 1.00 93.19 157 VAL A N 1
ATOM 1285 C CA . VAL A 1 157 ? -4.545 -7.221 5.218 1.00 93.19 157 VAL A CA 1
ATOM 1286 C C . VAL A 1 157 ? -5.081 -6.150 6.173 1.00 93.19 157 VAL A C 1
ATOM 1288 O O . VAL A 1 157 ? -5.755 -6.483 7.149 1.00 93.19 157 VAL A O 1
ATOM 1291 N N . SER A 1 158 ? -4.856 -4.872 5.861 1.00 92.31 158 SER A N 1
ATOM 1292 C CA . SER A 1 158 ? -5.389 -3.741 6.628 1.00 92.31 158 SER A CA 1
ATOM 1293 C C . SER A 1 158 ? -6.924 -3.706 6.628 1.00 92.31 158 SER A C 1
ATOM 1295 O O . SER A 1 158 ? -7.525 -3.531 7.687 1.00 92.31 158 SER A O 1
ATOM 1297 N N . ASP A 1 159 ? -7.567 -3.950 5.485 1.00 91.44 159 ASP A N 1
ATOM 1298 C CA . ASP A 1 159 ? -9.026 -4.046 5.342 1.00 91.44 159 ASP A CA 1
ATOM 1299 C C . ASP A 1 159 ? -9.598 -5.168 6.220 1.00 91.44 159 ASP A C 1
ATOM 1301 O O . ASP A 1 159 ? -10.575 -4.971 6.945 1.00 91.44 159 ASP A O 1
ATOM 1305 N N . ARG A 1 160 ? -8.951 -6.342 6.227 1.00 90.31 160 ARG A N 1
ATOM 1306 C CA . ARG A 1 160 ? -9.35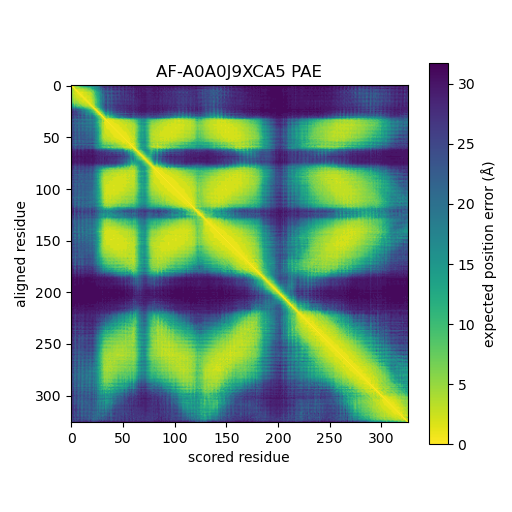7 -7.464 7.086 1.00 90.31 160 ARG A CA 1
ATOM 1307 C C . ARG A 1 160 ? -9.243 -7.122 8.573 1.00 90.31 160 ARG A C 1
ATOM 1309 O O . ARG A 1 160 ? -10.125 -7.514 9.336 1.00 90.31 160 ARG A O 1
ATOM 1316 N N . HIS A 1 161 ? -8.182 -6.430 8.984 1.00 89.94 161 HIS A N 1
ATOM 1317 C CA . HIS A 1 161 ? -8.004 -6.019 10.376 1.00 89.94 16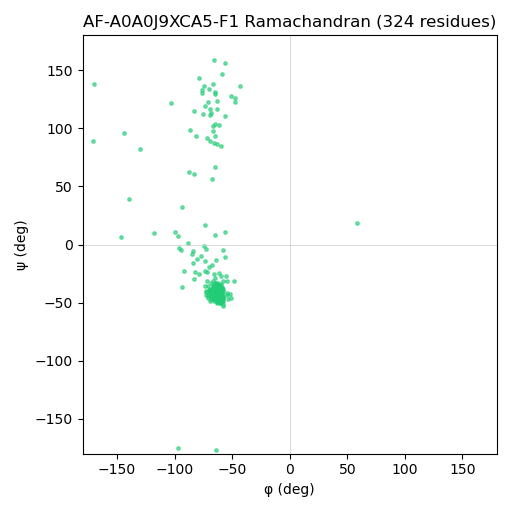1 HIS A CA 1
ATOM 1318 C C . HIS A 1 161 ? -9.056 -4.987 10.806 1.00 89.94 161 HIS A C 1
ATOM 1320 O O . HIS A 1 161 ? -9.704 -5.156 11.836 1.00 89.94 161 HIS A O 1
ATOM 1326 N N . SER A 1 162 ? -9.307 -3.974 9.975 1.00 89.2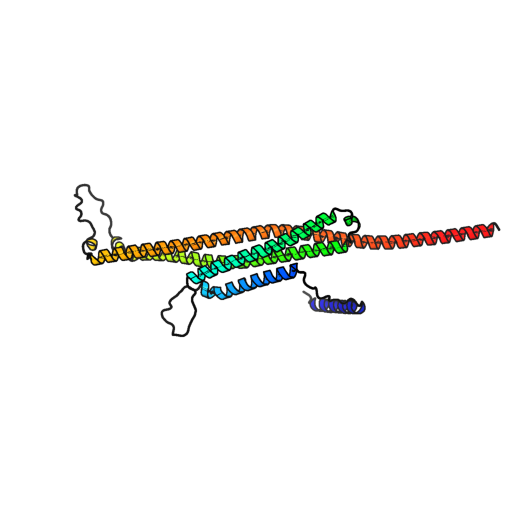5 162 SER A N 1
ATOM 1327 C CA . SER A 1 162 ? -10.341 -2.966 10.232 1.00 89.25 162 SER A CA 1
ATOM 1328 C C . SER A 1 162 ? -11.736 -3.583 10.362 1.00 89.25 162 SER A C 1
ATOM 1330 O O . SER A 1 162 ? -12.450 -3.287 11.316 1.00 89.25 162 SER A O 1
ATOM 1332 N N . ALA A 1 163 ? -12.085 -4.540 9.495 1.00 89.44 163 ALA A N 1
ATOM 1333 C CA . ALA A 1 163 ? -13.352 -5.262 9.603 1.00 89.44 163 ALA A CA 1
ATOM 1334 C C . ALA A 1 163 ? -13.488 -6.025 10.939 1.00 89.44 163 ALA A C 1
ATOM 1336 O O . ALA A 1 163 ? -14.579 -6.119 11.500 1.00 89.44 163 ALA A O 1
ATOM 1337 N N . GLN A 1 164 ? -12.393 -6.572 11.484 1.00 84.94 164 GLN A N 1
ATOM 1338 C CA . GLN A 1 164 ? -12.409 -7.208 12.808 1.00 84.94 164 GLN A CA 1
ATOM 1339 C C . GLN A 1 164 ? -12.636 -6.185 13.933 1.00 84.94 164 GLN A C 1
ATOM 1341 O O . GLN A 1 164 ? -13.379 -6.477 14.874 1.00 84.94 164 GLN A O 1
ATOM 1346 N N . GLN A 1 165 ? -12.042 -4.996 13.828 1.00 85.62 165 GLN A N 1
ATOM 1347 C CA . GLN A 1 165 ? -12.214 -3.918 14.804 1.00 85.62 165 GLN A CA 1
ATOM 1348 C C . GLN A 1 165 ? -13.615 -3.305 14.772 1.00 85.62 165 GLN A C 1
ATOM 1350 O O . GLN A 1 165 ? -14.188 -3.048 15.828 1.00 85.62 165 GLN A O 1
ATOM 1355 N N . GLU A 1 166 ? -14.211 -3.133 13.593 1.00 88.31 166 GLU A N 1
ATOM 1356 C CA . GLU A 1 166 ? -15.587 -2.644 13.448 1.00 88.31 166 GLU A CA 1
ATOM 1357 C C . GLU A 1 166 ? -16.590 -3.591 14.126 1.00 88.31 166 GLU A C 1
ATOM 1359 O O . GLU A 1 166 ? -17.485 -3.167 14.865 1.00 88.31 166 GLU A O 1
ATOM 1364 N N . ILE A 1 167 ? -16.385 -4.904 13.968 1.00 85.75 167 ILE A N 1
ATOM 1365 C CA . ILE A 1 167 ? -17.163 -5.924 14.682 1.00 85.75 167 ILE A CA 1
ATOM 1366 C C . ILE A 1 167 ? -16.987 -5.789 16.205 1.00 85.75 167 ILE A C 1
ATOM 1368 O O . ILE A 1 167 ? -17.922 -6.038 16.964 1.00 85.75 167 ILE A O 1
ATOM 1372 N N . ARG A 1 168 ? -15.803 -5.409 16.694 1.00 80.19 168 ARG A N 1
ATOM 1373 C CA . ARG A 1 168 ? -15.571 -5.205 18.131 1.00 80.19 168 ARG A CA 1
ATOM 1374 C C . ARG A 1 168 ? -16.242 -3.929 18.642 1.00 80.19 168 ARG A C 1
ATOM 1376 O O . ARG A 1 168 ? -16.874 -3.976 19.697 1.00 80.19 168 ARG A O 1
ATOM 1383 N N . LEU A 1 169 ? -16.143 -2.831 17.896 1.00 83.19 169 LEU A N 1
ATOM 1384 C CA . LEU A 1 169 ? -16.749 -1.546 18.243 1.00 83.19 169 LEU A CA 1
ATOM 1385 C C . LEU A 1 169 ? -18.275 -1.647 18.290 1.00 83.19 169 LEU A C 1
ATOM 1387 O O . LEU A 1 169 ? -18.880 -1.274 19.292 1.00 83.19 169 LEU A O 1
ATOM 1391 N N . SER A 1 170 ? -18.893 -2.221 17.254 1.00 84.31 170 SER A N 1
ATOM 1392 C CA . SER A 1 170 ? -20.346 -2.447 17.217 1.00 84.31 170 SER A CA 1
ATOM 1393 C C . SER A 1 170 ? -20.827 -3.230 18.439 1.00 84.31 170 SER A C 1
ATOM 1395 O O . SER A 1 170 ? -21.779 -2.821 19.095 1.00 84.31 170 SER A O 1
ATOM 1397 N N . ARG A 1 171 ? -20.101 -4.279 18.842 1.00 81.94 171 ARG A N 1
ATOM 1398 C CA . ARG A 1 171 ? -20.418 -5.052 20.055 1.00 81.94 171 ARG A CA 1
ATOM 1399 C C . ARG A 1 171 ? -20.247 -4.260 21.347 1.00 81.94 171 ARG A C 1
ATOM 1401 O O . ARG A 1 171 ? -21.013 -4.467 22.284 1.00 81.94 171 ARG A O 1
ATOM 1408 N N . GLN A 1 172 ? -19.246 -3.386 21.4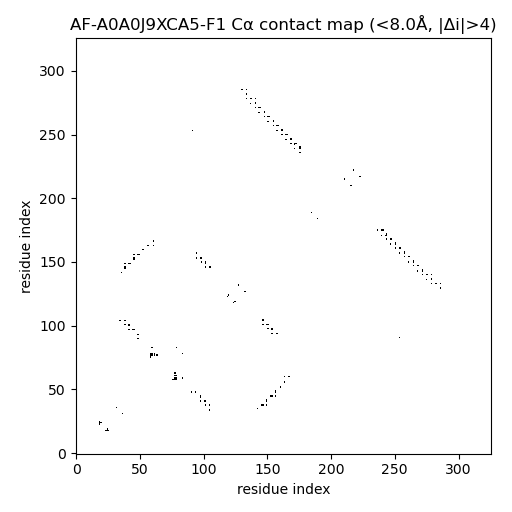40 1.00 77.81 172 GLN A N 1
ATOM 1409 C CA . GLN A 1 172 ? -19.083 -2.516 22.609 1.00 77.81 172 GLN A CA 1
ATOM 1410 C C . GLN A 1 172 ? -20.245 -1.524 22.711 1.00 77.81 172 GLN A C 1
ATOM 1412 O O . GLN A 1 172 ? -20.808 -1.370 23.790 1.00 77.81 172 GLN A O 1
ATOM 1417 N N . VAL A 1 173 ? -20.656 -0.930 21.589 1.00 80.62 173 VAL A N 1
ATOM 1418 C CA . VAL A 1 173 ? -21.807 -0.018 21.511 1.00 80.62 173 VAL A CA 1
ATOM 1419 C C . VAL A 1 173 ? -23.123 -0.739 21.822 1.00 80.62 173 VAL A C 1
ATOM 1421 O O . VAL A 1 173 ? -23.974 -0.217 22.538 1.00 80.62 173 VAL A O 1
ATOM 1424 N N . GLU A 1 174 ? -23.305 -1.967 21.340 1.00 82.38 174 GLU A N 1
ATOM 1425 C CA . GLU A 1 174 ? -24.467 -2.786 21.699 1.00 82.38 174 GLU A CA 1
ATOM 1426 C C . GLU A 1 174 ? -24.476 -3.128 23.191 1.00 82.38 174 GLU A C 1
ATOM 1428 O O . GLU A 1 174 ? -25.530 -3.070 23.823 1.00 82.38 174 GLU A O 1
ATOM 1433 N N . LYS A 1 175 ? -23.309 -3.424 23.781 1.00 79.88 175 LYS A N 1
ATOM 1434 C CA . LYS A 1 175 ? -23.187 -3.698 25.216 1.00 79.88 175 LYS A CA 1
ATOM 1435 C C . LYS A 1 175 ? -23.599 -2.482 26.048 1.00 79.88 175 LYS A C 1
ATOM 1437 O O . LYS A 1 175 ? -24.429 -2.640 26.941 1.00 79.88 175 LYS A O 1
ATOM 1442 N N . THR A 1 176 ? -23.103 -1.283 25.733 1.00 75.00 176 THR A N 1
ATOM 1443 C CA . THR A 1 176 ? -23.500 -0.054 26.449 1.00 75.00 176 THR A CA 1
ATOM 1444 C C . THR A 1 176 ? -24.989 0.236 26.298 1.00 75.00 176 THR A C 1
ATOM 1446 O O . THR A 1 176 ? -25.657 0.568 27.276 1.00 75.00 176 THR A O 1
ATOM 1449 N N . LYS A 1 177 ? -25.545 0.022 25.101 1.00 78.94 177 LYS A N 1
ATOM 1450 C CA . LYS A 1 177 ? -26.985 0.153 24.857 1.00 78.94 177 LYS A CA 1
ATOM 1451 C C . LYS A 1 177 ? -27.802 -0.858 25.666 1.00 78.94 177 LYS A C 1
ATOM 1453 O O . LYS A 1 177 ? -28.843 -0.496 26.204 1.00 78.94 177 LYS A O 1
ATOM 1458 N N . SER A 1 178 ? -27.338 -2.104 25.767 1.00 79.06 178 SER A N 1
ATOM 1459 C CA . SER A 1 178 ? -28.016 -3.151 26.540 1.00 79.06 178 SER A CA 1
ATOM 1460 C C . SER A 1 178 ? -27.969 -2.886 28.046 1.00 79.06 178 SER A C 1
ATOM 1462 O O . SER A 1 178 ? -28.983 -3.056 28.710 1.00 79.06 178 SER A O 1
ATOM 1464 N N . MET A 1 179 ? -26.846 -2.381 28.566 1.00 73.25 179 MET A N 1
ATOM 1465 C CA . MET A 1 179 ? -26.721 -1.942 29.960 1.00 73.25 179 MET A CA 1
ATOM 1466 C C . MET A 1 179 ? -27.691 -0.805 30.266 1.00 73.25 179 MET A C 1
ATOM 1468 O O . MET A 1 179 ? -28.432 -0.875 31.237 1.00 73.25 179 MET A O 1
ATOM 1472 N N . LEU A 1 180 ? -27.761 0.199 29.389 1.00 70.94 180 LEU A N 1
ATOM 1473 C CA . LEU A 1 180 ? -28.698 1.308 29.546 1.00 70.94 180 LEU A CA 1
ATOM 1474 C C . LEU A 1 180 ? -30.165 0.845 29.516 1.00 70.94 180 LEU A C 1
ATOM 1476 O O . LEU A 1 180 ? -30.991 1.367 30.261 1.00 70.94 180 LEU A O 1
ATOM 1480 N N . HIS A 1 181 ? -30.492 -0.136 28.670 1.00 71.81 181 HIS A N 1
ATOM 1481 C CA . HIS A 1 181 ? -31.842 -0.692 28.589 1.00 71.81 181 HIS A CA 1
ATOM 1482 C C . HIS A 1 181 ? -32.212 -1.509 29.835 1.00 71.81 181 HIS A C 1
ATOM 1484 O O . HIS A 1 181 ? -33.304 -1.328 30.363 1.00 71.81 181 HIS A O 1
ATOM 1490 N N . ASN A 1 182 ? -31.293 -2.337 30.345 1.00 66.12 182 ASN A N 1
ATOM 1491 C CA . ASN A 1 182 ? -31.534 -3.164 31.531 1.00 66.12 182 ASN A CA 1
ATOM 1492 C C . ASN A 1 182 ? -31.755 -2.307 32.790 1.00 66.12 182 ASN A C 1
ATOM 1494 O O . ASN A 1 182 ? -32.643 -2.586 33.585 1.00 66.12 182 ASN A O 1
ATOM 1498 N N . VAL A 1 183 ? -31.031 -1.190 32.922 1.00 63.12 183 VAL A N 1
ATOM 1499 C CA . VAL A 1 183 ? -31.234 -0.202 34.004 1.00 63.12 183 VAL A CA 1
ATOM 1500 C C . VAL A 1 183 ? -32.603 0.481 33.913 1.00 63.12 183 VAL A C 1
ATOM 1502 O O . VAL A 1 183 ? -33.220 0.807 34.929 1.00 63.12 183 VAL A O 1
ATOM 1505 N N . GLY A 1 184 ? -33.104 0.682 32.693 1.00 57.34 184 GLY A N 1
ATOM 1506 C CA . GLY A 1 184 ? -34.442 1.220 32.452 1.00 57.34 184 GLY A CA 1
ATOM 1507 C C . GLY A 1 184 ? -35.580 0.243 32.772 1.00 57.34 184 GLY A C 1
ATOM 1508 O O . GLY A 1 184 ? -36.689 0.700 33.037 1.00 57.34 184 GLY A O 1
ATOM 1509 N N . GLU A 1 185 ? -35.325 -1.070 32.757 1.00 55.50 185 GLU A N 1
ATOM 1510 C CA . GLU A 1 185 ? -36.312 -2.109 33.097 1.00 55.50 185 GLU A CA 1
ATOM 1511 C C . GLU A 1 185 ? -36.257 -2.531 34.577 1.00 55.50 185 GLU A C 1
ATOM 1513 O O . GLU A 1 185 ? -37.312 -2.752 35.173 1.00 55.50 185 GLU A O 1
ATOM 1518 N N . GLU A 1 186 ? -35.066 -2.595 35.186 1.00 50.69 186 GLU A N 1
ATOM 1519 C CA . GLU A 1 186 ? -34.855 -3.031 36.581 1.00 50.69 186 GLU A CA 1
ATOM 1520 C C . GLU A 1 186 ? -35.047 -1.915 37.624 1.00 50.69 186 GLU A C 1
ATOM 1522 O O . GLU A 1 186 ? -35.122 -2.186 38.823 1.00 50.69 186 GLU A O 1
ATOM 1527 N N . THR A 1 187 ? -35.207 -0.658 37.200 1.00 52.12 187 THR A N 1
ATOM 1528 C CA . THR A 1 187 ? -35.684 0.389 38.111 1.00 52.12 187 THR A CA 1
ATOM 1529 C C . THR A 1 187 ? -37.167 0.142 38.454 1.00 52.12 187 THR A C 1
ATOM 1531 O O . THR A 1 187 ? -37.983 -0.051 37.547 1.00 52.12 187 THR A O 1
ATOM 1534 N N . PRO A 1 188 ? -37.591 0.218 39.737 1.00 50.34 188 PRO A N 1
ATOM 1535 C CA . PRO A 1 188 ? -38.989 0.003 40.154 1.00 50.34 188 PRO A CA 1
ATOM 1536 C C . PRO A 1 188 ? -40.019 0.938 39.488 1.00 50.34 188 PRO A C 1
ATOM 1538 O O . PRO A 1 188 ? -41.225 0.775 39.670 1.00 50.34 188 PRO A O 1
ATOM 1541 N N . LEU A 1 189 ? -39.566 1.907 38.689 1.00 50.22 189 LEU A N 1
ATOM 1542 C CA . LEU A 1 189 ? -40.370 2.838 37.902 1.00 50.22 189 LEU A CA 1
ATOM 1543 C C . LEU A 1 189 ? -41.223 2.186 36.806 1.00 50.22 189 LEU A C 1
ATOM 1545 O O . LEU A 1 189 ? -42.161 2.823 36.326 1.00 50.22 189 LEU A O 1
ATOM 1549 N N . SER A 1 190 ? -40.995 0.920 36.452 1.00 50.19 190 SER A N 1
ATOM 1550 C CA . SER A 1 190 ? -41.929 0.174 35.594 1.00 50.19 190 SER A CA 1
ATOM 1551 C C . SER A 1 190 ? -43.327 0.034 36.225 1.00 50.19 190 SER A C 1
ATOM 1553 O O . SER A 1 190 ? -44.316 -0.032 35.498 1.00 50.19 190 SER A O 1
ATOM 1555 N N . SER A 1 191 ? -43.438 0.110 37.559 1.00 51.28 191 SER A N 1
ATOM 1556 C CA . SER A 1 191 ? -44.725 0.162 38.276 1.00 51.28 191 SER A CA 1
ATOM 1557 C C . SER A 1 191 ? -45.427 1.534 38.229 1.00 51.28 191 SER A C 1
ATOM 1559 O O . SER A 1 191 ? -46.599 1.637 38.579 1.00 51.28 191 SER A O 1
ATOM 1561 N N . LEU A 1 192 ? -44.755 2.588 37.745 1.00 51.84 192 LEU A N 1
ATOM 1562 C CA . LEU A 1 192 ? -45.312 3.944 37.603 1.00 51.84 192 LEU A CA 1
ATOM 1563 C C . LEU A 1 192 ? -45.889 4.224 36.204 1.00 51.84 192 LEU A C 1
ATOM 1565 O O . LEU A 1 192 ? -46.491 5.277 35.992 1.00 51.84 192 LEU A O 1
ATOM 1569 N N . ARG A 1 193 ? -45.753 3.301 35.240 1.00 51.03 193 ARG A N 1
ATOM 1570 C CA . ARG A 1 193 ? -46.307 3.475 33.881 1.00 51.03 193 ARG A CA 1
ATOM 1571 C C . ARG A 1 193 ? -47.839 3.459 33.819 1.00 51.03 193 ARG A C 1
ATOM 1573 O O . ARG A 1 193 ? -48.388 3.980 32.852 1.00 51.03 193 ARG A O 1
ATOM 1580 N N . ASP A 1 194 ? -48.515 2.960 34.854 1.00 46.72 194 ASP A N 1
ATOM 1581 C CA . ASP A 1 194 ? -49.981 3.005 34.972 1.00 46.72 194 ASP A CA 1
ATOM 1582 C C . ASP A 1 194 ? -50.513 4.289 35.643 1.00 46.72 194 ASP A C 1
ATOM 1584 O O . ASP A 1 194 ? -51.727 4.475 35.777 1.00 46.72 194 ASP A O 1
ATOM 1588 N N . PHE A 1 195 ? -49.642 5.233 36.023 1.00 50.53 195 PHE A N 1
ATOM 1589 C CA . PHE A 1 195 ? -50.079 6.502 36.606 1.00 50.53 195 PHE A CA 1
ATOM 1590 C C . PHE A 1 195 ? -50.513 7.494 35.517 1.00 50.53 195 PHE A C 1
ATOM 1592 O O . PHE A 1 195 ? -49.725 8.252 34.953 1.00 50.53 195 PHE A O 1
ATOM 1599 N N . LYS A 1 196 ? -51.816 7.509 35.223 1.00 45.72 196 LYS A N 1
ATOM 1600 C CA . LYS A 1 196 ? -52.460 8.537 34.395 1.00 45.72 196 LYS A CA 1
ATOM 1601 C C . LYS A 1 196 ? -52.467 9.859 35.186 1.00 45.72 196 LYS A C 1
ATOM 1603 O O . LYS A 1 196 ? -53.189 9.939 36.183 1.00 45.72 196 LYS A O 1
ATOM 1608 N N . PRO A 1 197 ? -51.716 10.907 34.794 1.00 42.25 197 PRO A N 1
ATOM 1609 C CA . PRO A 1 197 ? -51.647 12.127 35.587 1.00 42.25 197 PRO A CA 1
ATOM 1610 C C . PRO A 1 197 ? -53.001 12.838 35.535 1.00 42.25 197 PRO A C 1
ATOM 1612 O O . PRO A 1 197 ? -53.447 13.315 34.487 1.00 42.25 197 PRO A O 1
ATOM 1615 N N . LYS A 1 198 ? -53.687 12.891 36.679 1.00 43.78 198 LYS A N 1
ATOM 1616 C CA . LYS A 1 198 ? -54.893 13.699 36.846 1.00 43.78 198 LYS A CA 1
ATOM 1617 C C . LYS A 1 198 ? -54.437 15.155 36.966 1.00 43.78 198 LYS A C 1
ATOM 1619 O O . LYS A 1 198 ? -53.755 15.523 37.913 1.00 43.78 198 LYS A O 1
ATOM 1624 N N . ARG A 1 199 ? -54.765 15.955 35.951 1.00 38.34 199 ARG A N 1
ATOM 1625 C CA . ARG A 1 199 ? -54.458 17.391 35.842 1.00 38.34 199 ARG A CA 1
ATOM 1626 C C . ARG A 1 199 ? -54.813 18.120 37.157 1.00 38.34 199 ARG A C 1
ATOM 1628 O O . ARG A 1 199 ? -55.960 17.977 37.589 1.00 38.34 199 ARG A O 1
ATOM 1635 N N . PRO A 1 200 ? -53.901 18.880 37.790 1.00 42.91 200 PRO A N 1
ATOM 1636 C CA . PRO A 1 200 ? -54.195 19.510 39.072 1.00 42.91 200 PRO A CA 1
ATOM 1637 C C . PRO A 1 200 ? -55.094 20.741 38.887 1.00 42.91 200 PRO A C 1
ATOM 1639 O O . PRO A 1 200 ? -54.840 21.599 38.040 1.00 42.91 200 PRO A O 1
ATOM 1642 N N . SER A 1 201 ? -56.162 20.795 39.684 1.00 42.06 201 SER A N 1
ATOM 1643 C CA . SER A 1 201 ? -56.974 21.990 39.942 1.00 42.06 201 SER A CA 1
ATOM 1644 C C . SER A 1 201 ? -56.244 22.869 40.970 1.00 42.06 201 SER A C 1
ATOM 1646 O O . SER A 1 201 ? -55.613 22.316 41.875 1.00 42.06 201 SER A O 1
ATOM 1648 N N . PRO A 1 202 ? -56.289 24.207 40.862 1.00 47.53 202 PRO A N 1
ATOM 1649 C CA . PRO A 1 202 ? -55.344 25.090 41.538 1.00 47.53 202 PRO A CA 1
ATOM 1650 C C . PRO A 1 202 ? -55.786 25.454 42.962 1.00 47.53 202 PRO A C 1
ATOM 1652 O O . PRO A 1 202 ? -56.021 26.624 43.231 1.00 47.53 202 PRO A O 1
ATOM 1655 N N . GLU A 1 203 ? -55.910 24.485 43.875 1.00 43.69 203 GLU A N 1
ATOM 1656 C CA . GLU A 1 203 ? -56.234 24.816 45.280 1.00 43.69 203 GLU A CA 1
ATOM 1657 C C . GLU A 1 203 ? -55.632 23.911 46.369 1.00 43.69 203 GLU A C 1
ATOM 1659 O O . GLU A 1 203 ? -55.885 24.136 47.549 1.00 43.69 203 GLU A O 1
ATOM 1664 N N . ASN A 1 204 ? -54.759 22.955 46.041 1.00 41.88 204 ASN A N 1
ATOM 1665 C CA . ASN A 1 204 ? -54.159 22.102 47.069 1.00 41.88 204 ASN A CA 1
ATOM 1666 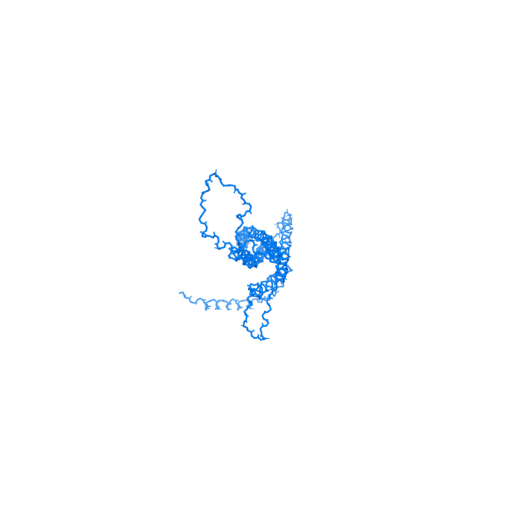C C . ASN A 1 204 ? -52.719 22.510 47.380 1.00 41.88 204 ASN A C 1
ATOM 1668 O O . ASN A 1 204 ? -51.850 22.527 46.510 1.00 41.88 204 ASN A O 1
ATOM 1672 N N . HIS A 1 205 ? -52.497 22.834 48.655 1.00 41.38 205 HIS A N 1
ATOM 1673 C CA . HIS A 1 205 ? -51.186 22.954 49.276 1.00 41.38 205 HIS A CA 1
ATOM 1674 C C . HIS A 1 205 ? -50.334 21.734 48.913 1.00 41.38 205 HIS A C 1
ATOM 1676 O O . HIS A 1 205 ? -50.711 20.604 49.228 1.00 41.38 205 HIS A O 1
ATOM 1682 N N . TYR A 1 206 ? -49.172 21.970 48.305 1.00 40.06 206 TYR A N 1
ATOM 1683 C CA . TYR A 1 206 ? -48.126 20.962 48.201 1.00 40.06 206 TYR A CA 1
ATOM 1684 C C . TYR A 1 206 ? -47.641 20.655 49.619 1.00 40.06 206 TYR A C 1
ATOM 1686 O O . TYR A 1 206 ? -46.802 21.361 50.173 1.00 40.06 206 TYR A O 1
ATOM 1694 N N . THR A 1 207 ? -48.221 19.633 50.243 1.00 41.16 207 THR A N 1
ATOM 1695 C CA . THR A 1 207 ? -47.537 18.975 51.349 1.00 41.16 207 THR A CA 1
ATOM 1696 C C . THR A 1 207 ? -46.430 18.138 50.732 1.00 41.16 207 THR A C 1
ATOM 1698 O O . THR A 1 207 ? -46.642 17.436 49.747 1.00 41.16 207 THR A O 1
ATOM 1701 N N . GLU A 1 208 ? -45.252 18.193 51.343 1.00 44.59 208 GLU A N 1
ATOM 1702 C CA . GLU A 1 208 ? -44.029 17.413 51.076 1.00 44.59 208 GLU A CA 1
ATOM 1703 C C . GLU A 1 208 ? -44.243 15.882 51.145 1.00 44.59 208 GLU A C 1
ATOM 1705 O O . GLU A 1 208 ? -43.314 15.082 51.134 1.00 44.59 208 GLU A O 1
ATOM 1710 N N . ASN A 1 209 ? -45.507 15.462 51.213 1.00 44.34 209 ASN A N 1
ATOM 1711 C CA . ASN A 1 209 ? -45.964 14.123 51.454 1.00 44.34 209 ASN A CA 1
ATOM 1712 C C . ASN A 1 209 ? -46.304 13.316 50.188 1.00 44.34 209 ASN A C 1
ATOM 1714 O O . ASN A 1 209 ? -46.597 12.130 50.315 1.00 44.34 209 ASN A O 1
ATOM 1718 N N . GLU A 1 210 ? -46.220 13.889 48.991 1.00 48.62 210 GLU A N 1
ATOM 1719 C CA . GLU A 1 210 ? -46.487 13.177 47.730 1.00 48.62 210 GLU A CA 1
ATOM 1720 C C . GLU A 1 210 ? -45.219 12.590 47.081 1.00 48.62 210 GLU A C 1
ATOM 1722 O O . GLU A 1 210 ? -45.118 12.479 45.861 1.00 48.62 210 GLU A O 1
ATOM 1727 N N . LEU A 1 211 ? -44.233 12.182 47.883 1.00 48.59 211 LEU A N 1
ATOM 1728 C CA . LEU A 1 211 ? -43.278 11.176 47.420 1.00 48.59 211 LEU A CA 1
ATOM 1729 C C . LEU A 1 211 ? -43.979 9.807 47.468 1.00 48.59 211 LEU A C 1
ATOM 1731 O O . LEU A 1 211 ? -44.619 9.517 48.485 1.00 48.59 211 LEU A O 1
ATOM 1735 N N . PRO A 1 212 ? -43.891 8.986 46.399 1.00 53.53 212 PRO A N 1
ATOM 1736 C CA . PRO A 1 212 ? -44.496 7.657 46.341 1.00 53.53 212 PRO A CA 1
ATOM 1737 C C . PRO A 1 212 ? -44.284 6.892 47.650 1.00 53.53 212 PRO A C 1
ATOM 1739 O O . PRO A 1 212 ? -43.176 6.898 48.174 1.00 53.53 212 PRO A O 1
ATOM 1742 N N . GLU A 1 213 ? -45.312 6.216 48.168 1.00 51.84 213 GLU A N 1
ATOM 1743 C CA . GLU A 1 213 ? -45.255 5.422 49.415 1.00 51.84 213 GLU A CA 1
ATOM 1744 C C . GLU A 1 213 ? -44.040 4.471 49.458 1.00 51.84 213 GLU A C 1
ATOM 1746 O O . GLU A 1 213 ? -43.415 4.288 50.496 1.00 51.84 213 GLU A O 1
ATOM 1751 N N . VAL A 1 214 ? -43.617 3.986 48.287 1.00 51.06 214 VAL A N 1
ATOM 1752 C CA . VAL A 1 214 ? -42.418 3.164 48.066 1.00 51.06 214 VAL A CA 1
ATOM 1753 C C . VAL A 1 214 ? -41.118 3.840 48.522 1.00 51.06 214 VAL A C 1
ATOM 1755 O O . VAL A 1 214 ? -40.208 3.145 48.944 1.00 51.06 214 VAL A O 1
ATOM 1758 N N . LEU A 1 215 ? -41.012 5.170 48.460 1.00 49.50 215 LEU A N 1
ATOM 1759 C CA . LEU A 1 215 ? -39.827 5.935 48.875 1.00 49.50 215 LEU A CA 1
ATOM 1760 C C . LEU A 1 215 ? -39.784 6.224 50.382 1.00 49.50 215 LEU A C 1
ATOM 1762 O O . LEU A 1 215 ? -38.727 6.581 50.896 1.00 49.50 215 LEU A O 1
ATOM 1766 N N . ARG A 1 216 ? -40.909 6.078 51.093 1.00 53.84 216 ARG A N 1
ATOM 1767 C CA . ARG A 1 216 ? -40.986 6.318 52.544 1.00 53.84 216 ARG A CA 1
ATOM 1768 C C . ARG A 1 216 ? -40.507 5.136 53.384 1.00 53.84 216 ARG A C 1
ATOM 1770 O O . ARG A 1 216 ? -40.075 5.356 54.510 1.00 53.84 216 ARG A O 1
ATOM 1777 N N . ASP A 1 217 ? -40.542 3.927 52.825 1.00 51.44 217 ASP A N 1
ATOM 1778 C CA . ASP A 1 217 ? -40.209 2.673 53.517 1.00 51.44 217 ASP A CA 1
ATOM 1779 C C . ASP A 1 217 ? -38.784 2.156 53.239 1.00 51.44 217 ASP A C 1
ATOM 1781 O O . ASP A 1 217 ? -38.444 1.032 53.617 1.00 51.44 217 ASP A O 1
ATOM 1785 N N . LEU A 1 218 ? -37.906 2.952 52.612 1.00 55.78 218 LEU A N 1
ATOM 1786 C CA . LEU A 1 218 ? -36.505 2.552 52.473 1.00 55.78 218 LEU A CA 1
ATOM 1787 C C . LEU A 1 218 ? -35.791 2.673 53.818 1.00 55.78 218 LEU A C 1
ATOM 1789 O O . LEU A 1 218 ? -35.635 3.759 54.378 1.00 55.78 218 LEU A O 1
ATOM 1793 N N . THR A 1 219 ? -35.277 1.548 54.309 1.00 71.75 219 THR A N 1
ATOM 1794 C CA . THR A 1 219 ? -34.332 1.566 55.426 1.00 71.75 219 THR A CA 1
ATOM 1795 C C . THR A 1 219 ? -33.099 2.397 55.041 1.00 71.75 219 THR A C 1
ATOM 1797 O O . THR A 1 219 ? -32.671 2.370 53.884 1.00 71.75 219 THR A O 1
ATOM 1800 N N . PRO A 1 220 ? -32.458 3.106 55.987 1.00 71.50 220 PRO A N 1
ATOM 1801 C CA . PRO A 1 220 ? -31.243 3.873 55.700 1.00 71.50 220 PRO A CA 1
ATOM 1802 C C . PRO A 1 220 ? -30.126 3.012 55.078 1.00 71.50 220 PRO A C 1
ATOM 1804 O O . PRO A 1 220 ? -29.334 3.512 54.287 1.00 71.50 220 PRO A O 1
ATOM 1807 N N . GLN A 1 221 ? -30.110 1.703 55.357 1.00 75.12 221 GLN A N 1
ATOM 1808 C CA . GLN A 1 221 ? -29.219 0.735 54.705 1.00 75.12 221 GLN A CA 1
ATOM 1809 C C . GLN A 1 221 ? -29.533 0.525 53.213 1.00 75.12 221 GLN A C 1
ATOM 1811 O O . GLN A 1 221 ? -28.602 0.440 52.417 1.00 75.12 221 GLN A O 1
ATOM 1816 N N . GLN A 1 222 ? -30.808 0.494 52.809 1.00 76.50 222 GLN A N 1
ATOM 1817 C CA . GLN A 1 222 ? -31.203 0.400 51.396 1.00 76.50 222 GLN A CA 1
ATOM 1818 C C . GLN A 1 222 ? -30.868 1.676 50.615 1.00 76.50 222 GLN A C 1
ATOM 1820 O O . GLN A 1 222 ? -30.513 1.585 49.446 1.00 76.50 222 GLN A O 1
ATOM 1825 N N . ILE A 1 223 ? -30.924 2.854 51.249 1.00 79.88 223 ILE A N 1
ATOM 1826 C CA . ILE A 1 223 ? -30.520 4.122 50.614 1.00 79.88 223 ILE A CA 1
ATOM 1827 C C . ILE A 1 223 ? -29.019 4.117 50.320 1.00 79.88 223 ILE A C 1
ATOM 1829 O O . ILE A 1 223 ? -28.624 4.379 49.188 1.00 79.88 223 ILE A O 1
ATOM 1833 N N . THR A 1 224 ? -28.185 3.750 51.299 1.00 82.00 224 THR A N 1
ATOM 1834 C CA . THR A 1 224 ? -26.738 3.622 51.067 1.00 82.00 224 THR A CA 1
ATOM 1835 C C . THR A 1 224 ? -26.441 2.578 49.994 1.00 82.00 224 THR A C 1
ATOM 1837 O O . THR A 1 224 ? -25.585 2.808 49.147 1.00 82.00 224 THR A O 1
ATOM 1840 N N . GLN A 1 225 ? -27.170 1.460 49.977 1.00 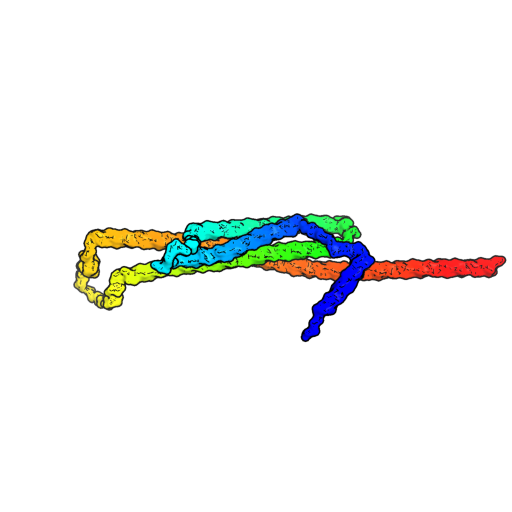83.00 225 GLN A N 1
ATOM 1841 C CA . GLN A 1 225 ? -26.999 0.440 48.948 1.00 83.00 225 GLN A CA 1
ATOM 1842 C C . GLN A 1 225 ? -27.367 0.962 47.546 1.00 83.00 225 GLN A C 1
ATOM 1844 O O . GLN A 1 225 ? -26.579 0.805 46.618 1.00 83.00 225 GLN A O 1
ATOM 1849 N N . LEU A 1 226 ? -28.495 1.659 47.390 1.00 81.62 226 LEU A N 1
ATOM 1850 C CA . LEU A 1 226 ? -28.885 2.263 46.111 1.00 81.62 226 LEU A CA 1
ATOM 1851 C C . LEU A 1 226 ? -27.905 3.343 45.650 1.00 81.62 226 LEU A C 1
ATOM 1853 O O . LEU A 1 226 ? -27.596 3.424 44.464 1.00 81.62 226 LEU A O 1
ATOM 1857 N N . GLU A 1 227 ? -27.386 4.163 46.566 1.00 82.75 227 GLU A N 1
ATOM 1858 C CA . GLU A 1 227 ? -26.326 5.120 46.243 1.00 82.75 227 GLU A CA 1
ATOM 1859 C C . GLU A 1 227 ? -25.057 4.400 45.778 1.00 82.75 227 GLU A C 1
ATOM 1861 O O . GLU A 1 227 ? -24.426 4.830 44.811 1.00 82.75 227 GLU A O 1
ATOM 1866 N N . THR A 1 228 ? -24.682 3.289 46.420 1.00 86.94 228 THR A N 1
ATOM 1867 C CA . THR A 1 228 ? -23.512 2.502 46.006 1.00 86.94 228 THR A CA 1
ATOM 1868 C C . THR A 1 228 ? -23.713 1.845 44.641 1.00 86.94 228 THR A C 1
ATOM 1870 O O . THR A 1 228 ? -22.827 1.955 43.798 1.00 86.94 228 THR A O 1
ATOM 1873 N N . GLU A 1 229 ? -24.887 1.263 44.378 1.00 81.50 229 GLU A N 1
ATOM 1874 C CA . GLU A 1 229 ? -25.233 0.635 43.097 1.00 81.50 229 GLU A CA 1
ATOM 1875 C C . GLU A 1 229 ? -25.290 1.667 41.963 1.00 81.50 229 GLU A C 1
ATOM 1877 O O . GLU A 1 229 ? -24.767 1.434 40.875 1.00 81.50 229 GLU A O 1
ATOM 1882 N N . ASN A 1 230 ? -25.852 2.851 42.219 1.00 84.12 230 ASN A N 1
ATOM 1883 C CA . ASN A 1 230 ? -25.896 3.932 41.237 1.00 84.12 230 ASN A CA 1
ATOM 1884 C C . ASN A 1 230 ? -24.484 4.451 40.908 1.00 84.12 230 ASN A C 1
ATOM 1886 O O . ASN A 1 230 ? -24.134 4.631 39.741 1.00 84.12 230 ASN A O 1
ATOM 1890 N N . ASN A 1 231 ? -23.632 4.624 41.923 1.00 86.50 231 ASN A N 1
ATOM 1891 C CA . ASN A 1 231 ? -22.232 4.996 41.711 1.00 86.50 231 ASN A CA 1
ATOM 1892 C C . ASN A 1 231 ? -21.453 3.913 40.946 1.00 86.50 231 ASN A C 1
ATOM 1894 O O . ASN A 1 231 ? -20.643 4.237 40.078 1.00 86.50 231 ASN A O 1
ATOM 1898 N N . GLU A 1 232 ? -21.685 2.631 41.232 1.00 87.12 232 GLU A N 1
ATOM 1899 C CA . GLU A 1 232 ? -21.067 1.519 40.501 1.00 87.12 232 GLU A CA 1
ATOM 1900 C C . GLU A 1 232 ? -21.504 1.502 39.030 1.00 87.12 232 GLU A C 1
ATOM 1902 O O . GLU A 1 232 ? -20.664 1.387 38.134 1.00 87.12 232 GLU A O 1
ATOM 1907 N N . LEU A 1 233 ? -22.792 1.734 38.770 1.00 84.50 233 LEU A N 1
ATOM 1908 C CA . LEU A 1 233 ? -23.339 1.814 37.422 1.00 84.50 233 LEU A CA 1
ATOM 1909 C C . LEU A 1 233 ? -22.735 2.960 36.605 1.00 84.50 233 LEU A C 1
ATOM 1911 O O . LEU A 1 233 ? -22.362 2.777 35.444 1.00 84.50 233 LEU A O 1
ATOM 1915 N N . LEU A 1 234 ? -22.637 4.148 37.205 1.00 85.38 234 LEU A N 1
ATOM 1916 C CA . LEU A 1 234 ? -22.029 5.312 36.564 1.00 85.38 234 LEU A CA 1
ATOM 1917 C C . LEU A 1 234 ? -20.556 5.053 36.233 1.00 85.38 234 LEU A C 1
ATOM 1919 O O . LEU A 1 234 ? -20.121 5.372 35.126 1.00 85.38 234 LEU A O 1
ATOM 1923 N N . ASN A 1 235 ? -19.818 4.410 37.142 1.00 87.81 235 ASN A N 1
ATOM 1924 C CA . ASN A 1 235 ? -18.431 4.014 36.906 1.00 87.81 235 ASN A CA 1
ATOM 1925 C C . ASN A 1 235 ? -18.306 2.991 35.762 1.00 87.81 235 ASN A C 1
ATOM 1927 O O . ASN A 1 235 ? -17.414 3.114 34.918 1.00 87.81 235 ASN A O 1
ATOM 1931 N N . GLU A 1 236 ? -19.192 1.991 35.685 1.00 84.44 236 GLU A N 1
ATOM 1932 C CA . GLU A 1 236 ? -19.180 1.027 34.578 1.00 84.44 236 GLU A CA 1
ATOM 1933 C C . GLU A 1 236 ? -19.539 1.692 33.241 1.00 84.44 236 GLU A C 1
ATOM 1935 O O . GLU A 1 236 ? -18.887 1.429 32.222 1.00 84.44 236 GLU A O 1
ATOM 1940 N N . LEU A 1 237 ? -20.520 2.601 33.238 1.00 84.81 237 LEU A N 1
ATOM 1941 C CA . LEU A 1 237 ? -20.871 3.397 32.064 1.00 84.81 237 LEU A CA 1
ATOM 1942 C C . LEU A 1 237 ? -19.690 4.244 31.595 1.00 84.81 237 LEU A C 1
ATOM 1944 O O . LEU A 1 237 ? -19.345 4.187 30.414 1.00 84.81 237 LEU A O 1
ATOM 1948 N N . GLU A 1 238 ? -19.035 4.971 32.497 1.00 87.00 238 GLU A N 1
ATOM 1949 C CA . GLU A 1 238 ? -17.859 5.778 32.174 1.00 87.00 238 GLU A CA 1
ATOM 1950 C C . GLU A 1 238 ? -16.738 4.917 31.575 1.00 87.00 238 GLU A C 1
ATOM 1952 O O . GLU A 1 238 ? -16.186 5.240 30.518 1.00 87.00 238 GLU A O 1
ATOM 1957 N N . LEU A 1 239 ? -16.441 3.770 32.192 1.00 86.25 239 LEU A N 1
ATOM 1958 C CA . LEU A 1 239 ? -15.432 2.831 31.705 1.00 86.25 239 LEU A CA 1
ATOM 1959 C C . LEU A 1 239 ? -15.789 2.289 30.315 1.00 86.25 239 LEU A C 1
ATOM 1961 O O . LEU A 1 239 ? -14.925 2.199 29.438 1.00 86.25 239 LEU A O 1
ATOM 1965 N N . SER A 1 240 ? -17.056 1.949 30.088 1.00 81.31 240 SER A N 1
ATOM 1966 C CA . SER A 1 240 ? -17.533 1.454 28.796 1.00 81.31 240 SER A CA 1
ATOM 1967 C C . SER A 1 240 ? -17.446 2.518 27.693 1.00 81.31 240 SER A C 1
ATOM 1969 O O . SER A 1 240 ? -17.030 2.216 26.572 1.00 81.31 240 SER A O 1
ATOM 1971 N N . LEU A 1 241 ? -17.736 3.777 28.030 1.00 83.56 241 LEU A N 1
ATOM 1972 C CA . LEU A 1 241 ? -17.642 4.927 27.136 1.00 83.56 241 LEU A CA 1
ATOM 1973 C C . LEU A 1 241 ? -16.181 5.195 26.764 1.00 83.56 241 LEU A C 1
ATOM 1975 O O . LEU A 1 241 ? -15.852 5.343 25.586 1.00 83.56 241 LEU A O 1
ATOM 1979 N N . ASN A 1 242 ? -15.284 5.193 27.751 1.00 85.62 242 ASN A N 1
ATOM 1980 C CA . ASN A 1 242 ? -13.853 5.376 27.522 1.00 85.62 242 ASN A CA 1
ATOM 1981 C C . ASN A 1 242 ? -13.280 4.295 26.590 1.00 85.62 242 ASN A C 1
ATOM 1983 O O . ASN A 1 242 ? -12.487 4.611 25.701 1.00 85.62 242 ASN A O 1
ATOM 1987 N N . LYS A 1 243 ? -13.736 3.042 26.716 1.00 82.19 243 LYS A N 1
ATOM 1988 C CA . LYS A 1 243 ? -13.367 1.957 25.791 1.00 82.19 243 LYS A CA 1
ATOM 1989 C C . LYS A 1 243 ? -13.898 2.171 24.378 1.00 82.19 243 LYS A C 1
ATOM 1991 O O . LYS A 1 243 ? -13.137 2.017 23.427 1.00 82.19 243 LYS A O 1
ATOM 1996 N N . ALA A 1 244 ? -15.164 2.567 24.237 1.00 82.62 244 ALA A N 1
ATOM 1997 C CA . ALA A 1 244 ? -15.751 2.860 22.932 1.00 82.62 244 ALA A CA 1
ATOM 1998 C C . ALA A 1 244 ? -15.005 4.004 22.222 1.00 82.62 244 ALA A C 1
ATOM 2000 O O . ALA A 1 244 ? -14.649 3.865 21.055 1.00 82.62 244 ALA A O 1
ATOM 2001 N N . LYS A 1 245 ? -14.669 5.084 22.943 1.00 84.44 245 LYS A N 1
ATOM 2002 C CA . LYS A 1 245 ? -13.848 6.194 22.424 1.00 84.44 245 LYS A CA 1
ATOM 2003 C C . LYS A 1 245 ? -12.456 5.744 21.979 1.00 84.44 245 LYS A C 1
ATOM 2005 O O . LYS A 1 245 ? -11.966 6.185 20.942 1.00 84.44 245 LYS A O 1
ATOM 2010 N N . ALA A 1 246 ? -11.796 4.88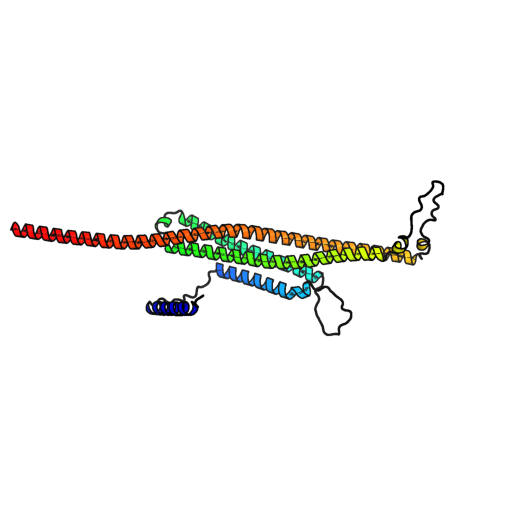8 22.759 1.00 83.12 246 ALA A N 1
ATOM 2011 C CA . ALA A 1 246 ? -10.479 4.363 22.399 1.00 83.12 246 ALA A CA 1
ATOM 2012 C C . ALA A 1 246 ? -10.541 3.498 21.127 1.00 83.12 246 ALA A C 1
ATOM 2014 O O . ALA A 1 246 ? -9.698 3.646 20.240 1.00 83.12 246 ALA A O 1
ATOM 2015 N N . ALA A 1 247 ? -11.565 2.650 21.009 1.00 79.81 247 ALA A N 1
ATOM 2016 C CA . ALA A 1 247 ? -11.806 1.840 19.819 1.00 79.81 247 ALA A CA 1
ATOM 2017 C C . ALA A 1 247 ? -12.145 2.704 18.589 1.00 79.81 247 ALA A C 1
ATOM 2019 O O . ALA A 1 247 ? -11.593 2.473 17.516 1.00 79.81 247 ALA A O 1
ATOM 2020 N N . GLU A 1 248 ? -12.975 3.738 18.746 1.00 84.50 248 GLU A N 1
ATOM 2021 C CA . GLU A 1 248 ? -13.295 4.710 17.691 1.00 84.50 248 GLU A CA 1
ATOM 2022 C C . GLU A 1 248 ? -12.038 5.428 17.183 1.00 84.50 248 GLU A C 1
ATOM 2024 O O . GLU A 1 248 ? -11.809 5.508 15.975 1.00 84.50 248 GLU A O 1
ATOM 2029 N N . LYS A 1 249 ? -11.171 5.885 18.095 1.00 88.56 249 LYS A N 1
ATOM 2030 C CA . LYS A 1 249 ? -9.889 6.503 17.735 1.00 88.56 249 LYS A CA 1
ATOM 2031 C C . LYS A 1 249 ? -8.999 5.545 16.936 1.00 88.56 249 LYS A C 1
ATOM 2033 O O . LYS A 1 249 ? -8.436 5.947 15.921 1.00 88.56 249 LYS A O 1
ATOM 2038 N N . SER A 1 250 ? -8.873 4.294 17.380 1.00 82.88 250 SER A N 1
ATOM 2039 C CA . SER A 1 250 ? -8.076 3.275 16.679 1.00 82.88 250 SER A CA 1
ATOM 2040 C C . SER A 1 250 ? -8.612 3.008 15.267 1.00 82.88 250 SER A C 1
ATOM 2042 O O . SER A 1 250 ? -7.851 2.991 14.296 1.00 82.88 250 SER A O 1
ATOM 2044 N N . LEU A 1 251 ? -9.939 2.899 15.135 1.00 85.56 251 LEU A N 1
ATOM 2045 C CA . LEU A 1 251 ? -10.613 2.710 13.853 1.00 85.56 251 LEU A CA 1
ATOM 2046 C C . LEU A 1 251 ? -10.395 3.911 12.925 1.00 85.56 251 LEU A C 1
ATOM 2048 O O . LEU A 1 251 ? -10.106 3.726 11.743 1.00 85.56 251 LEU A O 1
ATOM 2052 N N . TYR A 1 252 ? -10.465 5.136 13.453 1.00 89.44 252 TYR A N 1
ATOM 2053 C CA . TYR A 1 252 ? -10.169 6.353 12.695 1.00 89.44 252 TYR A CA 1
ATOM 2054 C C . TYR A 1 252 ? -8.731 6.354 12.154 1.00 89.44 252 TYR A C 1
ATOM 2056 O O . TYR A 1 252 ? -8.505 6.623 10.974 1.00 89.44 252 TYR A O 1
ATOM 2064 N N . GLU A 1 253 ? -7.753 5.997 12.986 1.00 87.44 253 GLU A N 1
ATOM 2065 C CA . GLU A 1 253 ? -6.345 5.927 12.581 1.00 87.44 253 GLU A CA 1
ATOM 2066 C C . GLU A 1 253 ? -6.105 4.860 11.496 1.00 87.44 253 GLU A C 1
ATOM 2068 O O . GLU A 1 253 ? -5.311 5.079 10.579 1.00 87.44 253 GLU A O 1
ATOM 2073 N N . ILE A 1 254 ? -6.799 3.719 11.554 1.00 85.25 254 ILE A N 1
ATOM 2074 C CA . ILE A 1 254 ? -6.708 2.677 10.519 1.00 85.25 254 ILE A CA 1
ATOM 2075 C C . ILE A 1 254 ? -7.412 3.099 9.230 1.00 85.25 254 ILE A C 1
ATOM 2077 O O . ILE A 1 254 ? -6.852 2.902 8.153 1.00 85.25 254 ILE A O 1
ATOM 2081 N N . SER A 1 255 ? -8.569 3.752 9.324 1.00 88.56 255 SER A N 1
ATOM 2082 C CA . SER A 1 255 ? -9.253 4.344 8.168 1.00 88.56 255 SER A CA 1
ATOM 2083 C C . SER A 1 255 ? -8.362 5.367 7.455 1.00 88.56 255 SER A C 1
ATOM 2085 O O . SER A 1 255 ? -8.270 5.381 6.225 1.00 88.56 255 SER A O 1
ATOM 2087 N N . GLN A 1 256 ? -7.595 6.161 8.210 1.00 90.62 256 GLN A N 1
ATOM 2088 C CA . GLN A 1 256 ? -6.603 7.065 7.635 1.00 90.62 256 GLN A CA 1
ATOM 2089 C C . GLN A 1 256 ? -5.508 6.306 6.866 1.00 90.62 256 GLN A C 1
ATOM 2091 O O . GLN A 1 256 ? -5.168 6.701 5.750 1.00 90.62 256 GLN A O 1
ATOM 2096 N N . ILE A 1 257 ? -4.972 5.210 7.420 1.00 89.75 257 ILE A N 1
ATOM 2097 C CA . ILE A 1 257 ? -3.975 4.367 6.732 1.00 89.75 257 ILE A CA 1
ATOM 2098 C C . ILE A 1 257 ? -4.565 3.750 5.456 1.00 89.75 257 ILE A C 1
ATOM 2100 O O . ILE A 1 257 ? -3.916 3.761 4.412 1.00 89.75 257 ILE A O 1
ATOM 2104 N N . GLN A 1 258 ? -5.799 3.251 5.505 1.00 89.69 258 GLN A N 1
ATOM 2105 C CA . GLN A 1 258 ? -6.487 2.677 4.347 1.00 89.69 258 GLN A CA 1
ATOM 2106 C C . GLN A 1 258 ? -6.737 3.710 3.252 1.00 89.69 258 GLN A C 1
ATOM 2108 O O . GLN A 1 258 ? -6.497 3.428 2.080 1.00 89.69 258 GLN A O 1
ATOM 2113 N N . SER A 1 259 ? -7.172 4.914 3.624 1.00 90.94 259 SER A N 1
ATOM 2114 C CA . SER A 1 259 ? -7.360 6.029 2.694 1.00 90.94 259 SER A CA 1
ATOM 2115 C C . SER A 1 259 ? -6.043 6.417 2.017 1.00 90.94 259 SER A C 1
ATOM 2117 O O . SER A 1 259 ? -5.986 6.577 0.794 1.00 90.94 259 SER A O 1
ATOM 2119 N N . GLN A 1 260 ? -4.947 6.466 2.785 1.00 90.56 260 GLN A N 1
ATOM 2120 C CA . GLN A 1 260 ? -3.608 6.679 2.235 1.00 90.56 260 GLN A CA 1
ATOM 2121 C C . GLN A 1 260 ? -3.205 5.566 1.262 1.00 90.56 260 GLN A C 1
ATOM 2123 O O . GLN A 1 260 ? -2.741 5.871 0.167 1.00 90.56 260 GLN A O 1
ATOM 2128 N N . LEU A 1 261 ? -3.402 4.294 1.624 1.00 90.00 261 LEU A N 1
ATOM 2129 C CA . LEU A 1 261 ? -3.106 3.146 0.759 1.00 90.00 261 LEU A CA 1
ATOM 2130 C C . LEU A 1 261 ? -3.943 3.161 -0.525 1.00 90.00 261 LEU A C 1
ATOM 2132 O O . LEU A 1 261 ? -3.405 2.923 -1.601 1.00 90.00 261 LEU A O 1
ATOM 2136 N N . ALA A 1 262 ? -5.236 3.471 -0.433 1.00 91.00 262 ALA A N 1
ATOM 2137 C CA . ALA A 1 262 ? -6.135 3.543 -1.582 1.00 91.00 262 ALA A CA 1
ATOM 2138 C C . ALA A 1 262 ? -5.743 4.675 -2.541 1.00 91.00 262 ALA A C 1
ATOM 2140 O O . ALA A 1 262 ? -5.635 4.453 -3.745 1.00 91.00 262 ALA A O 1
ATOM 2141 N N . THR A 1 263 ? -5.458 5.863 -2.001 1.00 91.50 263 THR A N 1
ATOM 2142 C CA . THR A 1 263 ? -4.966 7.003 -2.789 1.00 91.50 263 THR A CA 1
ATOM 2143 C C . THR A 1 263 ? -3.654 6.642 -3.478 1.00 91.50 263 THR A C 1
ATOM 2145 O O . THR A 1 263 ? -3.488 6.861 -4.675 1.00 91.50 263 THR A O 1
ATOM 2148 N N . HIS A 1 264 ? -2.733 6.027 -2.737 1.00 89.25 264 HIS A N 1
ATOM 2149 C CA . HIS A 1 264 ? -1.435 5.638 -3.260 1.00 89.25 264 HIS A CA 1
ATOM 2150 C C . HIS A 1 264 ? -1.544 4.596 -4.378 1.00 89.25 264 HIS A C 1
ATOM 2152 O O . HIS A 1 264 ? -0.946 4.770 -5.435 1.00 89.25 264 HIS A O 1
ATOM 2158 N N . LEU A 1 265 ? -2.368 3.563 -4.197 1.00 91.88 265 LEU A N 1
ATOM 2159 C CA . LEU A 1 265 ? -2.638 2.562 -5.229 1.00 91.88 265 LEU A CA 1
ATOM 2160 C C . LEU A 1 265 ? -3.264 3.170 -6.484 1.00 91.88 265 LEU A C 1
ATOM 2162 O O . LEU A 1 265 ? -2.891 2.767 -7.580 1.00 91.88 265 LEU A O 1
ATOM 2166 N N . SER A 1 266 ? -4.152 4.159 -6.339 1.00 91.56 266 SER A N 1
ATOM 2167 C CA . SER A 1 266 ? -4.708 4.894 -7.481 1.00 91.56 266 SER A CA 1
ATOM 2168 C C . SER A 1 266 ? -3.603 5.597 -8.269 1.00 91.56 266 SER A C 1
ATOM 2170 O O . SER A 1 266 ? -3.475 5.389 -9.471 1.00 91.56 266 SER A O 1
ATOM 2172 N N . THR A 1 267 ? -2.738 6.352 -7.580 1.00 90.12 267 THR A N 1
ATOM 2173 C CA . THR A 1 267 ? -1.609 7.040 -8.232 1.00 90.12 267 THR A CA 1
ATOM 2174 C C . THR A 1 267 ? -0.606 6.069 -8.860 1.00 90.12 267 THR A C 1
ATOM 2176 O O . THR A 1 267 ? -0.038 6.354 -9.911 1.00 90.12 267 THR A O 1
ATOM 2179 N N . GLN A 1 268 ? -0.387 4.903 -8.244 1.00 89.75 268 GLN A N 1
ATOM 2180 C CA . GLN A 1 268 ? 0.485 3.870 -8.803 1.00 89.75 268 GLN A CA 1
ATOM 2181 C C . GLN A 1 268 ? -0.132 3.197 -10.024 1.00 89.75 268 GLN A C 1
ATOM 2183 O O . GLN A 1 268 ? 0.602 2.874 -10.949 1.00 89.75 268 GLN A O 1
ATOM 2188 N N . ASN A 1 269 ? -1.452 3.005 -10.047 1.00 90.94 269 ASN A N 1
ATOM 2189 C CA . ASN A 1 269 ? -2.142 2.428 -11.194 1.00 90.94 269 ASN A CA 1
ATOM 2190 C C . ASN A 1 269 ? -1.980 3.317 -12.434 1.00 90.94 269 ASN A C 1
ATOM 2192 O O . ASN A 1 269 ? -1.550 2.830 -13.474 1.00 90.94 269 ASN A O 1
ATOM 2196 N N . GLU A 1 270 ? -2.201 4.626 -12.289 1.00 91.19 270 GLU A N 1
ATOM 2197 C CA . GLU A 1 270 ? -1.972 5.604 -13.365 1.00 91.19 270 GLU A CA 1
ATOM 2198 C C . GLU A 1 270 ? -0.510 5.595 -13.849 1.00 91.19 270 GLU A C 1
ATOM 2200 O O . GLU A 1 270 ? -0.234 5.604 -15.049 1.00 91.19 270 GLU A O 1
ATOM 2205 N N . MET A 1 271 ? 0.451 5.524 -12.921 1.00 88.00 271 MET A N 1
ATOM 2206 C CA . MET A 1 271 ? 1.873 5.442 -13.268 1.00 88.00 271 MET A CA 1
ATOM 2207 C C . MET A 1 271 ? 2.217 4.146 -14.013 1.00 88.00 271 MET A C 1
ATOM 2209 O O . MET A 1 271 ? 3.011 4.175 -14.951 1.00 88.00 271 MET A O 1
ATOM 2213 N N . ILE A 1 272 ? 1.649 3.010 -13.605 1.00 91.06 272 ILE A N 1
ATOM 2214 C CA . ILE A 1 272 ? 1.883 1.713 -14.250 1.00 91.06 272 ILE A CA 1
ATOM 2215 C C . ILE A 1 272 ? 1.280 1.685 -15.650 1.00 91.06 272 ILE A C 1
ATOM 2217 O O . ILE A 1 272 ? 1.937 1.181 -16.555 1.00 91.06 272 ILE A O 1
ATOM 2221 N N . GLU A 1 273 ? 0.085 2.243 -15.844 1.00 91.69 273 GLU A N 1
ATOM 2222 C CA . GLU A 1 273 ? -0.532 2.382 -17.168 1.00 91.69 273 GLU A CA 1
ATOM 2223 C C . GLU A 1 273 ? 0.362 3.208 -18.100 1.00 91.69 273 GLU A C 1
ATOM 2225 O O . GLU A 1 273 ? 0.706 2.749 -19.187 1.00 91.69 273 GLU A O 1
ATOM 2230 N N . SER A 1 274 ? 0.863 4.355 -17.627 1.00 91.19 274 SER A N 1
ATOM 2231 C CA . SER A 1 274 ? 1.822 5.157 -18.394 1.00 91.19 274 SER A CA 1
ATOM 2232 C C . SER A 1 274 ? 3.121 4.399 -18.697 1.00 91.19 274 SER A C 1
ATOM 2234 O O . SER A 1 274 ? 3.617 4.465 -19.819 1.00 91.19 274 SER A O 1
ATOM 2236 N N . LEU A 1 275 ? 3.680 3.657 -17.734 1.00 90.00 275 LEU A N 1
ATOM 2237 C CA . LEU A 1 275 ? 4.887 2.848 -17.951 1.00 90.00 275 LEU A CA 1
ATOM 2238 C C . LEU A 1 275 ? 4.655 1.685 -18.924 1.00 90.00 275 LEU A C 1
ATOM 2240 O O . LEU A 1 275 ? 5.588 1.269 -19.614 1.00 90.00 275 LEU A O 1
ATOM 2244 N N . LEU A 1 276 ? 3.444 1.135 -18.949 1.00 89.62 276 LEU A N 1
ATOM 2245 C CA . LEU A 1 276 ? 3.055 0.057 -19.847 1.00 89.62 276 LEU A CA 1
ATOM 2246 C C . LEU A 1 276 ? 2.950 0.567 -21.287 1.00 89.62 276 LEU A C 1
ATOM 2248 O O . LEU A 1 276 ? 3.521 -0.052 -22.186 1.00 89.62 276 LEU A O 1
ATOM 2252 N N . ASP A 1 277 ? 2.297 1.710 -21.490 1.00 90.38 277 ASP A N 1
ATOM 2253 C CA . ASP A 1 277 ? 2.212 2.372 -22.794 1.00 90.38 277 ASP A CA 1
ATOM 2254 C C . ASP A 1 277 ? 3.607 2.736 -23.324 1.00 90.38 277 ASP A C 1
ATOM 2256 O O . ASP A 1 277 ? 3.956 2.389 -24.456 1.00 90.38 277 ASP A O 1
ATOM 2260 N N . ASP A 1 278 ? 4.452 3.323 -22.468 1.00 87.44 278 ASP A N 1
ATOM 2261 C CA . ASP A 1 278 ? 5.866 3.592 -22.748 1.00 87.44 278 ASP A CA 1
ATOM 2262 C C . ASP A 1 278 ? 6.612 2.325 -23.195 1.00 87.44 278 ASP A C 1
ATOM 2264 O O . ASP A 1 278 ? 7.381 2.341 -24.159 1.00 87.44 278 ASP A O 1
ATOM 2268 N N . ALA A 1 279 ? 6.422 1.214 -22.477 1.00 85.88 279 ALA A N 1
ATOM 2269 C CA . ALA A 1 279 ? 7.098 -0.042 -22.777 1.00 85.88 279 ALA A CA 1
ATOM 2270 C C . ALA A 1 279 ? 6.646 -0.623 -24.124 1.00 85.88 279 ALA A C 1
ATOM 2272 O O . ALA A 1 279 ? 7.485 -1.134 -24.870 1.00 85.88 279 ALA A O 1
ATOM 2273 N N . PHE A 1 280 ? 5.357 -0.521 -24.465 1.00 87.88 280 PHE A N 1
ATOM 2274 C CA . PHE A 1 280 ? 4.852 -0.951 -25.769 1.00 87.88 280 PHE A CA 1
ATOM 2275 C C . PHE A 1 280 ? 5.385 -0.092 -26.911 1.00 87.88 280 PHE A C 1
ATOM 2277 O O . PHE A 1 280 ? 5.776 -0.642 -27.943 1.00 87.88 280 PHE A O 1
ATOM 2284 N N . GLN A 1 281 ? 5.449 1.226 -26.722 1.00 87.75 281 GLN A N 1
ATOM 2285 C CA . GLN A 1 281 ? 6.016 2.126 -27.718 1.00 87.75 281 GLN A CA 1
ATOM 2286 C C . GLN A 1 281 ? 7.499 1.825 -27.956 1.00 87.75 281 GLN A C 1
ATOM 2288 O O . GLN A 1 281 ? 7.906 1.623 -29.097 1.00 87.75 281 GLN A O 1
ATOM 2293 N N . VAL A 1 282 ? 8.296 1.710 -26.888 1.00 85.19 282 VAL A N 1
ATOM 2294 C CA . VAL A 1 282 ? 9.725 1.373 -26.997 1.00 85.19 282 VAL A CA 1
ATOM 2295 C C . VAL A 1 282 ? 9.917 0.009 -27.658 1.00 85.19 282 VAL A C 1
ATOM 2297 O O . VAL A 1 282 ? 10.786 -0.139 -28.512 1.00 85.19 282 VAL A O 1
ATOM 2300 N N . HIS A 1 283 ? 9.098 -0.988 -27.319 1.00 86.69 283 HIS A N 1
ATOM 2301 C CA . HIS A 1 283 ? 9.158 -2.299 -27.963 1.00 86.69 283 HIS A CA 1
ATOM 2302 C C . HIS A 1 283 ? 8.867 -2.219 -29.477 1.00 86.69 283 HIS A C 1
ATOM 2304 O O . HIS A 1 283 ? 9.575 -2.844 -30.272 1.00 86.69 283 HIS A O 1
ATOM 2310 N N . ASP A 1 284 ? 7.861 -1.446 -29.905 1.00 87.12 284 ASP A N 1
ATOM 2311 C CA . ASP A 1 284 ? 7.581 -1.225 -31.333 1.00 87.12 284 ASP A CA 1
ATOM 2312 C C . ASP A 1 284 ? 8.733 -0.477 -32.026 1.00 87.12 284 ASP A C 1
ATOM 2314 O O . ASP A 1 284 ? 9.190 -0.892 -33.093 1.00 87.12 284 ASP A O 1
ATOM 2318 N N . ASP A 1 285 ? 9.280 0.559 -31.391 1.00 84.88 285 ASP A N 1
ATOM 2319 C CA . ASP A 1 285 ? 10.410 1.330 -31.917 1.00 84.88 285 ASP A CA 1
ATOM 2320 C C . ASP A 1 285 ? 11.675 0.471 -32.066 1.00 84.88 285 ASP A C 1
ATOM 2322 O O . ASP A 1 285 ? 12.351 0.535 -33.098 1.00 84.88 285 ASP A O 1
ATOM 2326 N N . VAL A 1 286 ? 11.976 -0.397 -31.095 1.00 85.31 286 VAL A N 1
ATOM 2327 C CA . VAL A 1 286 ? 13.091 -1.359 -31.161 1.00 85.31 286 VAL A CA 1
ATOM 2328 C C . VAL A 1 286 ? 12.859 -2.385 -32.268 1.00 85.31 286 VAL A C 1
ATOM 2330 O O . VAL A 1 286 ? 13.773 -2.678 -33.045 1.00 85.31 286 VAL A O 1
ATOM 2333 N N . SER A 1 287 ? 11.636 -2.904 -32.392 1.00 85.44 287 SER A N 1
ATOM 2334 C CA . SER A 1 287 ? 11.257 -3.847 -33.449 1.00 85.44 287 SER A CA 1
ATOM 2335 C C . SER A 1 287 ? 11.451 -3.235 -34.842 1.00 85.44 287 SER A C 1
ATOM 2337 O O . SER A 1 287 ? 12.137 -3.808 -35.701 1.00 85.44 287 SER A O 1
ATOM 2339 N N . ARG A 1 288 ? 10.937 -2.016 -35.048 1.00 86.06 288 ARG A N 1
ATOM 2340 C CA . ARG A 1 288 ? 11.102 -1.246 -36.288 1.00 86.06 288 ARG A CA 1
ATOM 2341 C C . ARG A 1 288 ? 12.564 -0.897 -36.545 1.00 86.06 288 ARG A C 1
ATOM 2343 O O . ARG A 1 288 ? 13.030 -1.047 -37.674 1.00 86.06 288 ARG A O 1
ATOM 2350 N N . GLY A 1 289 ? 13.305 -0.470 -35.525 1.00 83.75 289 GLY A N 1
ATOM 2351 C CA . GLY A 1 289 ? 14.732 -0.161 -35.614 1.00 83.75 289 GLY A CA 1
ATOM 2352 C C . GLY A 1 289 ? 15.555 -1.372 -36.055 1.00 83.75 289 GLY A C 1
ATOM 2353 O O . GLY A 1 289 ? 16.361 -1.281 -36.982 1.00 83.75 289 GLY A O 1
ATOM 2354 N N . ASN A 1 290 ? 15.284 -2.546 -35.485 1.00 85.88 290 ASN A N 1
ATOM 2355 C CA . ASN A 1 290 ? 15.935 -3.793 -35.881 1.00 85.88 290 ASN A CA 1
ATOM 2356 C C . ASN A 1 290 ? 15.599 -4.185 -37.335 1.00 85.88 290 ASN A C 1
ATOM 2358 O O . ASN A 1 290 ? 16.481 -4.584 -38.101 1.00 85.88 290 ASN A O 1
ATOM 2362 N N . GLN A 1 291 ? 14.346 -3.993 -37.766 1.00 87.12 291 GLN A N 1
ATOM 2363 C CA . GLN A 1 291 ? 13.947 -4.193 -39.164 1.00 87.12 291 GLN A CA 1
ATOM 2364 C C . GLN A 1 291 ? 14.665 -3.221 -40.117 1.00 87.12 291 GLN A C 1
ATOM 2366 O O . GLN A 1 291 ? 15.084 -3.613 -41.214 1.00 87.12 291 GLN A O 1
ATOM 2371 N N . GLN A 1 292 ? 14.838 -1.962 -39.709 1.00 86.31 292 GLN A N 1
ATOM 2372 C CA . GLN A 1 292 ? 15.590 -0.966 -40.471 1.00 86.31 292 GLN A CA 1
ATOM 2373 C C . GLN A 1 292 ? 17.077 -1.320 -40.558 1.00 86.31 292 GLN A C 1
ATOM 2375 O O . GLN A 1 292 ? 17.653 -1.180 -41.635 1.00 86.31 292 GLN A O 1
ATOM 2380 N N . LEU A 1 293 ? 17.689 -1.835 -39.488 1.00 84.69 293 LEU A N 1
ATOM 2381 C CA . LEU A 1 293 ? 19.086 -2.286 -39.489 1.00 84.69 293 LEU A CA 1
ATOM 2382 C C . LEU A 1 293 ? 19.311 -3.447 -40.465 1.00 84.69 293 LEU A C 1
ATOM 2384 O O . LEU A 1 293 ? 20.247 -3.406 -41.267 1.00 84.69 293 LEU A O 1
ATOM 2388 N N . GLU A 1 294 ? 18.430 -4.449 -40.476 1.00 85.81 294 GLU A N 1
ATOM 2389 C CA . GLU A 1 294 ? 18.510 -5.546 -41.450 1.00 85.81 294 GLU A CA 1
ATOM 2390 C C . GLU A 1 294 ? 18.254 -5.060 -42.889 1.00 85.81 294 GLU A C 1
ATOM 2392 O O . GLU A 1 294 ? 18.976 -5.423 -43.829 1.00 85.81 294 GLU A O 1
ATOM 2397 N N . SER A 1 295 ? 17.302 -4.145 -43.078 1.00 87.19 295 SER A N 1
ATOM 2398 C CA . SER A 1 295 ? 17.052 -3.510 -44.380 1.00 87.19 295 SER A CA 1
ATOM 2399 C C . SER A 1 295 ? 18.247 -2.663 -44.852 1.00 87.19 295 SER A C 1
ATOM 2401 O O . SER A 1 295 ? 18.615 -2.683 -46.027 1.00 87.19 295 SER A O 1
ATOM 2403 N N . ALA A 1 296 ? 18.926 -1.959 -43.946 1.00 83.81 296 ALA A N 1
ATOM 2404 C CA . ALA A 1 296 ? 20.119 -1.170 -44.240 1.00 83.81 296 ALA A CA 1
ATOM 2405 C C . ALA A 1 296 ? 21.324 -2.061 -44.571 1.00 83.81 296 ALA A C 1
ATOM 2407 O O . ALA A 1 296 ? 22.058 -1.777 -45.518 1.00 83.81 296 ALA A O 1
ATOM 2408 N N . LYS A 1 297 ? 21.502 -3.173 -43.852 1.00 84.50 297 LYS A N 1
ATOM 2409 C CA . LYS A 1 297 ? 22.553 -4.169 -44.106 1.00 84.50 297 LYS A CA 1
ATOM 2410 C C . LYS A 1 297 ? 22.395 -4.824 -45.475 1.00 84.50 297 LYS A C 1
ATOM 2412 O O . LYS A 1 297 ? 23.370 -4.947 -46.222 1.00 84.50 297 LYS A O 1
ATOM 2417 N N . THR A 1 298 ? 21.172 -5.209 -45.838 1.00 86.25 298 THR A N 1
ATOM 2418 C CA . THR A 1 298 ? 20.877 -5.770 -47.165 1.00 86.25 298 THR A CA 1
ATOM 2419 C C . THR A 1 298 ? 21.050 -4.730 -48.272 1.00 86.25 298 THR A C 1
ATOM 2421 O O . THR A 1 298 ? 21.651 -5.047 -49.303 1.00 86.25 298 THR A O 1
ATOM 2424 N N . ARG A 1 299 ? 20.631 -3.475 -48.044 1.00 82.50 299 ARG A N 1
ATOM 2425 C CA . ARG A 1 299 ? 20.878 -2.351 -48.962 1.00 82.50 299 ARG A CA 1
ATOM 2426 C C . ARG A 1 299 ? 22.370 -2.101 -49.164 1.00 82.50 299 ARG A C 1
ATOM 2428 O O . ARG A 1 299 ? 22.807 -2.047 -50.306 1.00 82.50 299 ARG A O 1
ATOM 2435 N N . ASN A 1 300 ? 23.159 -2.030 -48.092 1.00 84.50 300 ASN A N 1
ATOM 2436 C CA . ASN A 1 300 ? 24.603 -1.816 -48.180 1.00 84.50 300 ASN A CA 1
ATOM 2437 C C . ASN A 1 300 ? 25.286 -2.952 -48.958 1.00 84.50 300 ASN A C 1
ATOM 2439 O O . ASN A 1 300 ? 26.006 -2.703 -49.918 1.00 84.50 300 ASN A O 1
ATOM 2443 N N . ARG A 1 301 ? 24.957 -4.214 -48.645 1.00 85.94 301 ARG A N 1
ATOM 2444 C CA . ARG A 1 301 ? 25.477 -5.380 -49.380 1.00 85.94 301 ARG A CA 1
ATOM 2445 C C . ARG A 1 301 ? 25.119 -5.338 -50.869 1.00 85.94 301 ARG A C 1
ATOM 2447 O O . ARG A 1 301 ? 25.923 -5.758 -51.700 1.00 85.94 301 ARG A O 1
ATOM 2454 N N . ARG A 1 302 ? 23.922 -4.857 -51.221 1.00 84.69 302 ARG A N 1
ATOM 2455 C CA . ARG A 1 302 ? 23.499 -4.677 -52.617 1.00 84.69 302 ARG A CA 1
ATOM 2456 C C . ARG A 1 302 ? 24.292 -3.561 -53.297 1.00 84.69 302 ARG A C 1
ATOM 2458 O O . ARG A 1 302 ? 24.808 -3.793 -54.386 1.00 84.69 302 ARG A O 1
ATOM 2465 N N . THR A 1 303 ? 24.442 -2.406 -52.652 1.00 86.94 303 THR A N 1
ATOM 2466 C CA . THR A 1 303 ? 25.238 -1.283 -53.165 1.00 86.94 303 THR A CA 1
ATOM 2467 C C . THR A 1 303 ? 26.690 -1.694 -53.396 1.00 86.94 303 THR A C 1
ATOM 2469 O O . THR A 1 303 ? 27.208 -1.476 -54.487 1.00 86.94 303 THR A O 1
ATOM 2472 N N . SER A 1 304 ? 27.325 -2.383 -52.441 1.00 85.75 304 SER A N 1
ATOM 2473 C CA . SER A 1 304 ? 28.697 -2.881 -52.608 1.00 85.75 304 SER A CA 1
ATOM 2474 C C . SER A 1 304 ? 28.832 -3.824 -53.808 1.00 85.75 304 SER A C 1
ATOM 2476 O O . SER A 1 304 ? 29.783 -3.700 -54.573 1.00 85.75 304 SER A O 1
ATOM 2478 N N . LYS A 1 305 ? 27.869 -4.733 -54.031 1.00 90.94 305 LYS A N 1
ATOM 2479 C CA . LYS A 1 305 ? 27.873 -5.622 -55.209 1.00 90.94 305 LYS A CA 1
ATOM 2480 C C . LYS A 1 305 ? 27.741 -4.859 -56.527 1.00 90.94 305 LYS A C 1
ATOM 2482 O O . LYS A 1 305 ? 28.409 -5.217 -57.491 1.00 90.94 305 LYS A O 1
ATOM 2487 N N . ILE A 1 306 ? 26.896 -3.828 -56.571 1.00 91.94 306 ILE A N 1
ATOM 2488 C CA . ILE A 1 306 ? 26.724 -2.987 -57.763 1.00 91.94 306 ILE A CA 1
ATOM 2489 C C . ILE A 1 306 ? 28.023 -2.243 -58.072 1.00 91.94 306 ILE A C 1
ATOM 2491 O O . ILE A 1 306 ? 28.467 -2.273 -59.214 1.00 91.94 306 ILE A O 1
ATOM 2495 N N . ILE A 1 307 ? 28.660 -1.642 -57.059 1.00 93.06 307 ILE A N 1
ATOM 2496 C CA . ILE A 1 307 ? 29.933 -0.927 -57.228 1.00 93.06 307 ILE A CA 1
ATOM 2497 C C . ILE A 1 307 ? 31.010 -1.875 -57.769 1.00 93.06 307 ILE A C 1
ATOM 2499 O O . ILE A 1 307 ? 31.640 -1.558 -58.771 1.00 93.06 307 ILE A O 1
ATOM 2503 N N . ILE A 1 308 ? 31.166 -3.068 -57.181 1.00 93.25 308 ILE A N 1
ATOM 2504 C CA . ILE A 1 308 ? 32.148 -4.063 -57.648 1.00 93.25 308 ILE A CA 1
ATOM 2505 C C . ILE A 1 308 ? 31.855 -4.493 -59.094 1.00 93.25 308 ILE A C 1
ATOM 2507 O O . ILE A 1 308 ? 32.763 -4.536 -59.920 1.00 93.25 308 ILE A O 1
ATOM 2511 N N . SER A 1 309 ? 30.592 -4.778 -59.422 1.00 92.44 309 SER A N 1
ATOM 2512 C CA . SER A 1 309 ? 30.197 -5.168 -60.780 1.00 92.44 309 SER A CA 1
ATOM 2513 C C . SER A 1 309 ? 30.474 -4.065 -61.803 1.00 92.44 309 SER A C 1
ATOM 2515 O O . SER A 1 309 ? 30.917 -4.360 -62.910 1.00 92.44 309 SER A O 1
ATOM 2517 N N . LEU A 1 310 ? 30.223 -2.804 -61.442 1.00 95.00 310 LEU A N 1
ATOM 2518 C CA . LEU A 1 310 ? 30.471 -1.649 -62.299 1.00 95.00 310 LEU A CA 1
ATOM 2519 C C . LEU A 1 310 ? 31.975 -1.444 -62.526 1.00 95.00 310 LEU A C 1
ATOM 2521 O O . LEU A 1 310 ? 32.396 -1.223 -63.658 1.00 95.00 310 LEU A O 1
ATOM 2525 N N . SER A 1 311 ? 32.791 -1.570 -61.474 1.00 92.06 311 SER A N 1
ATOM 2526 C CA . SER A 1 311 ? 34.252 -1.481 -61.579 1.00 92.06 311 SER A CA 1
ATOM 2527 C C . SER A 1 311 ? 34.829 -2.562 -62.493 1.00 92.06 311 SER A C 1
ATOM 2529 O O . SER A 1 311 ? 35.683 -2.263 -63.323 1.00 92.06 311 SER A O 1
ATOM 2531 N N . ILE A 1 312 ? 34.336 -3.801 -62.393 1.00 94.38 312 ILE A N 1
ATOM 2532 C CA . ILE A 1 312 ? 34.755 -4.899 -63.276 1.00 94.38 312 ILE A CA 1
ATOM 2533 C C . ILE A 1 312 ? 34.350 -4.611 -64.728 1.00 94.38 312 ILE A C 1
ATOM 2535 O O . ILE A 1 312 ? 35.157 -4.784 -65.637 1.00 94.38 312 ILE A O 1
ATOM 2539 N N . PHE A 1 313 ? 33.127 -4.131 -64.957 1.00 95.44 313 PHE A N 1
ATOM 2540 C CA . PHE A 1 313 ? 32.647 -3.779 -66.294 1.00 95.44 313 PHE A CA 1
ATOM 2541 C C . PHE A 1 313 ? 33.495 -2.679 -66.953 1.00 95.44 313 PHE A C 1
ATOM 2543 O O . PHE A 1 313 ? 33.912 -2.832 -68.099 1.00 95.44 313 PHE A O 1
ATOM 2550 N N . PHE A 1 314 ? 33.822 -1.610 -66.218 1.00 94.12 314 PHE A N 1
ATOM 2551 C CA . PHE A 1 314 ? 34.719 -0.564 -66.716 1.00 94.12 314 PHE A CA 1
ATOM 2552 C C . PHE A 1 314 ? 36.135 -1.079 -66.993 1.00 94.12 314 PHE A C 1
ATOM 2554 O O . PHE A 1 314 ? 36.728 -0.688 -67.995 1.00 94.12 314 PHE A O 1
ATOM 2561 N N . ALA A 1 315 ? 36.663 -1.980 -66.159 1.00 92.38 315 ALA A N 1
ATOM 2562 C CA . ALA A 1 315 ? 37.965 -2.596 -66.405 1.00 92.38 315 ALA A CA 1
ATOM 2563 C C . ALA A 1 315 ? 37.981 -3.400 -67.719 1.00 92.38 315 ALA A C 1
ATOM 2565 O O . ALA A 1 315 ? 38.934 -3.292 -68.488 1.00 92.38 315 ALA A O 1
ATOM 2566 N N . PHE A 1 316 ? 36.911 -4.143 -68.022 1.00 93.50 316 PHE A N 1
ATOM 2567 C CA . PHE A 1 316 ? 36.779 -4.855 -69.299 1.00 93.50 316 PHE A CA 1
ATOM 2568 C C . PHE A 1 316 ? 36.670 -3.915 -70.501 1.00 93.50 316 PHE A C 1
ATOM 2570 O O . PHE A 1 316 ? 37.281 -4.186 -71.532 1.00 93.50 316 PHE A O 1
ATOM 2577 N N . ILE A 1 317 ? 35.928 -2.809 -70.375 1.00 93.44 317 ILE A N 1
ATOM 2578 C CA . ILE A 1 317 ? 35.840 -1.796 -71.437 1.00 93.44 317 ILE A CA 1
ATOM 2579 C C . ILE A 1 317 ? 37.220 -1.209 -71.738 1.00 93.44 317 ILE A C 1
ATOM 2581 O O . ILE A 1 317 ? 37.587 -1.103 -72.906 1.00 93.44 317 ILE A O 1
ATOM 2585 N N . LEU A 1 318 ? 37.988 -0.854 -70.704 1.00 91.06 318 LEU A N 1
ATOM 2586 C CA . LEU A 1 318 ? 39.334 -0.307 -70.880 1.00 91.06 318 LEU A CA 1
ATOM 2587 C C . LEU A 1 318 ? 40.276 -1.316 -71.540 1.00 91.06 318 LEU A C 1
ATOM 2589 O O . LEU A 1 318 ? 41.002 -0.939 -72.452 1.00 91.06 318 LEU A O 1
ATOM 2593 N N . LEU A 1 319 ? 40.217 -2.590 -71.143 1.00 90.06 319 LEU A N 1
ATOM 2594 C CA . LEU A 1 319 ? 41.012 -3.654 -71.764 1.00 90.06 319 LEU A CA 1
ATOM 2595 C C . LEU A 1 319 ? 40.679 -3.793 -73.256 1.00 90.06 319 LEU A C 1
ATOM 2597 O O . LEU A 1 319 ? 41.574 -3.879 -74.088 1.00 90.06 319 LEU A O 1
ATOM 2601 N N . PHE A 1 320 ? 39.395 -3.772 -73.614 1.00 91.06 320 PHE A N 1
ATOM 2602 C CA . PHE A 1 320 ? 38.977 -3.875 -75.011 1.00 91.06 320 PHE A CA 1
ATOM 2603 C C . PHE A 1 320 ? 39.397 -2.655 -75.842 1.00 91.06 320 PHE A C 1
ATOM 2605 O O . PHE A 1 320 ? 39.802 -2.802 -76.992 1.00 91.06 320 PHE A O 1
ATOM 2612 N N . PHE A 1 321 ? 39.326 -1.454 -75.261 1.00 92.12 321 PHE A N 1
ATOM 2613 C CA . PHE A 1 321 ? 39.780 -0.233 -75.923 1.00 92.12 321 PHE A CA 1
ATOM 2614 C C . PHE A 1 321 ? 41.295 -0.247 -76.152 1.00 92.12 321 PHE A C 1
ATOM 2616 O O . PHE A 1 321 ? 41.748 0.081 -77.245 1.00 92.12 321 PHE A O 1
ATOM 2623 N N . ASP A 1 322 ? 42.069 -0.692 -75.163 1.00 89.69 322 ASP A N 1
ATOM 2624 C CA . ASP A 1 322 ? 43.518 -0.870 -75.285 1.00 89.69 322 ASP A CA 1
ATOM 2625 C C . ASP A 1 322 ? 43.865 -1.901 -76.374 1.00 89.69 322 ASP A C 1
ATOM 2627 O O . ASP A 1 322 ? 44.666 -1.627 -77.261 1.00 89.69 322 ASP A O 1
ATOM 2631 N N . ALA A 1 323 ? 43.157 -3.036 -76.409 1.00 86.56 323 ALA A N 1
ATOM 2632 C CA . ALA A 1 323 ? 43.349 -4.079 -77.419 1.00 86.56 323 ALA A CA 1
ATOM 2633 C C . ALA A 1 323 ? 42.988 -3.655 -78.858 1.00 86.56 323 ALA A C 1
ATOM 2635 O O . ALA A 1 323 ? 43.489 -4.253 -79.804 1.00 86.56 323 ALA A O 1
ATOM 2636 N N . ILE A 1 324 ? 42.099 -2.673 -79.037 1.00 90.00 324 ILE A N 1
ATOM 2637 C CA . ILE A 1 324 ? 41.776 -2.100 -80.357 1.00 90.00 324 ILE A CA 1
ATOM 2638 C C . ILE A 1 324 ? 42.786 -1.022 -80.770 1.00 90.00 324 ILE A C 1
ATOM 2640 O O . ILE A 1 324 ? 42.974 -0.790 -81.963 1.00 90.00 324 ILE A O 1
ATOM 2644 N N . THR A 1 325 ? 43.374 -0.320 -79.800 1.00 79.81 325 THR A N 1
ATOM 2645 C CA . THR A 1 325 ? 44.242 0.840 -80.052 1.00 79.81 325 THR A CA 1
ATOM 2646 C C . THR A 1 325 ? 45.725 0.453 -80.166 1.00 79.81 325 THR A C 1
ATOM 2648 O O . THR A 1 325 ? 46.489 1.204 -80.772 1.00 79.81 325 THR A O 1
ATOM 2651 N N . SER A 1 326 ? 46.127 -0.692 -79.599 1.00 68.62 326 SER A N 1
ATOM 2652 C CA . SER A 1 326 ? 47.460 -1.307 -79.736 1.00 68.62 326 SER A CA 1
ATOM 2653 C C . SER A 1 326 ? 47.621 -2.123 -81.017 1.00 68.62 326 SER A C 1
ATOM 2655 O O . SER A 1 326 ? 48.801 -2.305 -81.396 1.00 68.62 326 SER A O 1
#

Mean predicted aligned error: 16.04 Å

Nearest PDB structures (foldseek):
  4phq-assembly2_B  TM=2.556E-01  e=4.320E-01  Escherichia coli K-12
  6rwb-assembly1_C  TM=2.848E-01  e=5.590E-01  Yersinia pseudotuberculosis
  6h2f-assembly1_G  TM=3.527E-01  e=1.150E+00  Aeromonas hydrophila subsp. hydrophila AL09-71
  4o9y-assembly2_J  TM=3.037E-01  e=1.150E+00  Photorhabdus luminescens
  6grj-assembly1_E  TM=2.086E-01  e=1.038E+00  Aeromonas hydrophila

Sequence (326 aa):
MPDITNIYFETARSFQEKSKKKGTQLYVPHKSDVFTRECLKVDESINELALYLERIRASYLSLGKRVANHGPNSANQQLTDKQRDDIDYETKMIIQQTLMRIRSLEDLERERLNKEAKNAGGISSFFVDMKQEEMKKTTTLHRAGMLWFLNDKLKRVSDRHSAQQEIRLSRQVEKTKSMLHNVGEETPLSSLRDFKPKRPSPENHYTENELPEVLRDLTPQQITQLETENNELLNELELSLNKAKAAEKSLYEISQIQSQLATHLSTQNEMIESLLDDAFQVHDDVSRGNQQLESAKTRNRRTSKIIISLSIFFAFILLFFDAITS

InterPro domains:
  IPR000727 Target SNARE coiled-coil homology domain [PS50192] (249-296)
  IPR000727 Target SNARE coiled-coil homology domain [SM00397] (229-296)
  IPR010989 SNARE [SSF47661] (44-289)
  IPR019529 SNARE-complex protein Syntaxin-18, N-terminal [PF10496] (16-87)